Protein AF-A0A838EXW6-F1 (afdb_monomer_lite)

Sequence (212 aa):
MRKLDAKLVNIEQRLSERTQALNTLLSQRQRLSDSARTLGAEQASLRQEIHRLQSDSVGLRSMIAQKENQRQHHVAQASATRDLNVKREHLRQSKLLEREISELQPRLTSIDQTVMANTQRIQRIDLQAQQLPQQLADLDRQIDQAQRDPAITRLQQDRSQVVAELSNAQGNLDQLNNRLARANSHVEMCYGYIELSIKYPAALKIAKKVNK

Radius of gyration: 48.91 Å; chains: 1; bounding box: 97×42×144 Å

Structure (mmCIF, N/CA/C/O backbone):
data_AF-A0A838EXW6-F1
#
_entry.id   AF-A0A838EXW6-F1
#
loop_
_atom_site.group_PDB
_atom_site.id
_atom_site.type_symbol
_atom_site.label_atom_id
_atom_site.label_alt_id
_atom_site.label_comp_id
_atom_site.label_asym_id
_atom_site.label_entity_id
_atom_site.label_seq_id
_atom_site.pdbx_PDB_ins_code
_atom_site.Cartn_x
_atom_site.Cartn_y
_atom_site.Cartn_z
_atom_site.occupancy
_atom_site.B_iso_or_equiv
_atom_site.auth_seq_id
_atom_site.auth_comp_id
_atom_site.auth_asym_id
_atom_site.auth_atom_id
_atom_site.pdbx_PDB_model_num
ATOM 1 N N . MET A 1 1 ? -22.319 1.023 50.681 1.00 70.56 1 MET A N 1
ATOM 2 C CA . MET A 1 1 ? -21.772 2.024 49.741 1.00 70.56 1 MET A CA 1
ATOM 3 C C . MET A 1 1 ? -20.352 1.683 49.311 1.00 70.56 1 MET A C 1
ATOM 5 O O . MET A 1 1 ? -20.253 1.095 48.251 1.00 70.56 1 MET A O 1
ATOM 9 N N . ARG A 1 2 ? -19.301 1.813 50.146 1.00 82.00 2 ARG A N 1
ATOM 10 C CA . ARG A 1 2 ? -17.888 1.574 49.728 1.00 82.00 2 ARG A CA 1
ATOM 11 C C . ARG A 1 2 ? -17.608 0.309 48.887 1.00 82.00 2 ARG A C 1
ATOM 13 O O . ARG A 1 2 ? -16.794 0.353 47.976 1.00 82.00 2 ARG A O 1
ATOM 20 N N . LYS A 1 3 ? -18.264 -0.825 49.179 1.00 88.19 3 LYS A N 1
ATOM 21 C CA . LYS A 1 3 ? -18.111 -2.073 48.398 1.00 88.19 3 LYS A CA 1
ATOM 22 C C . LYS A 1 3 ? -18.742 -2.005 46.998 1.00 88.19 3 LYS A C 1
ATOM 24 O O . LYS A 1 3 ? -18.207 -2.613 46.081 1.00 88.19 3 LYS A O 1
ATOM 29 N N . LEU A 1 4 ? -19.874 -1.316 46.847 1.00 88.06 4 LEU A N 1
ATOM 30 C CA . LEU A 1 4 ? -20.538 -1.116 45.554 1.00 88.06 4 LEU A CA 1
ATOM 31 C C . LEU A 1 4 ? -19.765 -0.104 44.708 1.00 88.06 4 LEU A C 1
ATOM 33 O O . LEU A 1 4 ? -19.526 -0.371 43.537 1.00 88.06 4 LEU A O 1
ATOM 37 N N . ASP A 1 5 ? -19.274 0.971 45.330 1.00 89.06 5 ASP A N 1
ATOM 38 C CA . ASP A 1 5 ? -18.409 1.953 44.666 1.00 89.06 5 ASP A CA 1
ATOM 39 C C . ASP A 1 5 ? -17.141 1.283 44.112 1.00 89.06 5 ASP A C 1
ATOM 41 O O . ASP A 1 5 ? -16.803 1.445 42.944 1.00 89.06 5 ASP A O 1
ATOM 45 N N . ALA A 1 6 ? -16.480 0.436 44.912 1.00 92.56 6 ALA A N 1
ATOM 46 C CA . ALA A 1 6 ? -15.300 -0.308 44.470 1.00 92.56 6 ALA A CA 1
ATOM 47 C C . ALA A 1 6 ? -15.595 -1.279 43.309 1.00 92.56 6 ALA A C 1
ATOM 49 O O . ALA A 1 6 ? -14.781 -1.416 42.395 1.00 92.56 6 ALA A O 1
ATOM 50 N N . LYS A 1 7 ? -16.758 -1.949 43.322 1.00 93.12 7 LYS A N 1
ATOM 51 C CA . LYS A 1 7 ? -17.193 -2.808 42.208 1.00 93.12 7 LYS A CA 1
ATOM 52 C C . LYS A 1 7 ? -17.437 -1.996 40.939 1.00 93.12 7 LYS A C 1
ATOM 54 O O . LYS A 1 7 ? -16.994 -2.417 39.875 1.00 93.12 7 LYS A O 1
ATOM 59 N N . LEU A 1 8 ? -18.112 -0.851 41.053 1.00 92.69 8 LEU A N 1
ATOM 60 C CA . LEU A 1 8 ? -18.391 0.027 39.920 1.00 92.69 8 LEU A CA 1
ATOM 61 C C . LEU A 1 8 ? -17.091 0.506 39.269 1.00 92.69 8 LEU A C 1
ATOM 63 O O . LEU A 1 8 ? -16.920 0.329 38.067 1.00 92.69 8 LEU A O 1
ATOM 67 N N . VAL A 1 9 ? -16.142 0.992 40.075 1.00 95.00 9 VAL A N 1
ATOM 68 C CA . VAL A 1 9 ? -14.816 1.417 39.600 1.00 95.00 9 VAL A CA 1
ATOM 69 C C . VAL A 1 9 ? -14.096 0.282 38.868 1.00 95.00 9 VAL A C 1
ATOM 71 O O . VAL A 1 9 ? -13.544 0.497 37.791 1.00 95.00 9 VAL A O 1
ATOM 74 N N . ASN A 1 10 ? -14.132 -0.945 39.398 1.00 95.12 10 ASN A N 1
ATOM 75 C CA . ASN A 1 10 ? -13.509 -2.092 38.734 1.00 95.12 10 ASN A CA 1
ATOM 76 C C . ASN A 1 10 ? -14.159 -2.416 37.377 1.00 95.12 10 ASN A C 1
ATOM 78 O O . ASN A 1 10 ? -13.455 -2.698 36.408 1.00 95.12 10 ASN A O 1
ATOM 82 N N . ILE A 1 11 ? -15.490 -2.369 37.292 1.00 93.56 11 ILE A N 1
ATOM 83 C CA . ILE A 1 11 ? -16.221 -2.615 36.043 1.00 93.56 11 ILE A CA 1
ATOM 84 C C . ILE A 1 11 ? -15.895 -1.535 35.006 1.00 93.56 11 ILE A C 1
ATOM 86 O O . ILE A 1 11 ? -15.613 -1.858 33.851 1.00 93.56 11 ILE A O 1
ATOM 90 N N . GLU A 1 12 ? -15.890 -0.266 35.413 1.00 92.88 12 GLU A N 1
ATOM 91 C CA . GLU A 1 12 ? -15.561 0.863 34.540 1.00 92.88 12 GLU A CA 1
ATOM 92 C C . GLU A 1 12 ? -14.119 0.794 34.039 1.00 92.88 12 GLU A C 1
ATOM 94 O O . GLU A 1 12 ? -13.875 0.993 32.848 1.00 92.88 12 GLU A O 1
ATOM 99 N N . GLN A 1 13 ? -13.178 0.411 34.905 1.00 94.94 13 GLN A N 1
ATOM 100 C CA . GLN A 1 13 ? -11.795 0.170 34.511 1.00 94.94 13 GLN A CA 1
ATOM 101 C C . GLN A 1 13 ? -11.701 -0.928 33.442 1.00 94.94 13 GLN A C 1
ATOM 103 O O . GLN A 1 13 ? -11.109 -0.709 32.386 1.00 94.94 13 GLN A O 1
ATOM 108 N N . ARG A 1 14 ? -12.343 -2.083 33.657 1.00 94.06 14 ARG A N 1
ATOM 109 C CA . ARG A 1 14 ? -12.315 -3.200 32.695 1.00 94.06 14 ARG A CA 1
ATOM 110 C C . ARG A 1 14 ? -12.978 -2.847 31.362 1.00 94.06 14 ARG A C 1
ATOM 112 O O . ARG A 1 14 ? -12.511 -3.285 30.313 1.00 94.06 14 ARG A O 1
ATOM 119 N N . LEU A 1 15 ? -14.065 -2.073 31.376 1.00 92.19 15 LEU A N 1
ATOM 120 C CA . LEU A 1 15 ? -14.699 -1.569 30.151 1.00 92.19 15 LEU A CA 1
ATOM 121 C C . LEU A 1 15 ? -13.783 -0.592 29.403 1.00 92.19 15 LEU A C 1
ATOM 123 O O . LEU A 1 15 ? -13.681 -0.668 28.176 1.00 92.19 15 LEU A O 1
ATOM 127 N N . SER A 1 16 ? -13.091 0.286 30.132 1.00 92.88 16 SER A N 1
ATOM 128 C CA . SER A 1 16 ? -12.121 1.226 29.566 1.00 92.88 16 SER A CA 1
ATOM 129 C C . SER A 1 16 ? -10.955 0.498 28.893 1.00 92.88 16 SER A C 1
ATOM 131 O O . SER A 1 16 ? -10.685 0.733 27.716 1.00 92.88 16 SER A O 1
ATOM 133 N N . GLU A 1 17 ? -10.334 -0.463 29.583 1.00 93.44 17 GLU A N 1
ATOM 134 C CA . GLU A 1 17 ? -9.230 -1.281 29.056 1.00 93.44 17 GLU A CA 1
ATOM 135 C C . GLU A 1 17 ? -9.627 -2.001 27.758 1.00 93.44 17 GLU A C 1
ATOM 137 O O . GLU A 1 17 ? -8.907 -1.963 26.758 1.00 93.44 17 GLU A O 1
ATOM 142 N N . ARG A 1 18 ? -10.821 -2.603 27.732 1.00 92.81 18 ARG A N 1
ATOM 143 C CA . ARG A 1 18 ? -11.345 -3.295 26.545 1.00 92.81 18 ARG A CA 1
ATOM 144 C C . ARG A 1 18 ? -11.619 -2.344 25.382 1.00 92.81 18 ARG A C 1
ATOM 146 O O . ARG A 1 18 ? -11.315 -2.673 24.237 1.00 92.81 18 ARG A O 1
ATOM 153 N N . THR A 1 19 ? -12.143 -1.155 25.670 1.00 90.81 19 THR A N 1
ATOM 154 C CA . THR A 1 19 ? -12.383 -0.114 24.659 1.00 90.81 19 THR A CA 1
ATOM 155 C C . THR A 1 19 ? -11.066 0.384 24.058 1.00 90.81 19 THR A C 1
ATOM 157 O O . THR A 1 19 ? -10.949 0.532 22.842 1.00 90.81 19 THR A O 1
ATOM 160 N N . GLN A 1 20 ? -10.041 0.591 24.888 1.00 93.69 20 GLN A N 1
ATOM 161 C CA . GLN A 1 20 ? -8.706 0.996 24.438 1.00 93.69 20 GLN A CA 1
ATOM 162 C C . GLN A 1 20 ? -8.034 -0.072 23.565 1.00 93.69 20 GLN A C 1
ATOM 164 O O . GLN A 1 20 ? -7.445 0.259 22.531 1.00 93.69 20 GLN A O 1
ATOM 169 N N . ALA A 1 21 ? -8.155 -1.348 23.941 1.00 93.25 21 ALA A N 1
ATOM 170 C CA . ALA A 1 21 ? -7.643 -2.460 23.145 1.00 93.25 21 ALA A CA 1
ATOM 171 C C . ALA A 1 21 ? -8.305 -2.516 21.757 1.00 93.25 21 ALA A C 1
ATOM 173 O O . ALA A 1 21 ? -7.604 -2.581 20.746 1.00 93.25 21 ALA A O 1
ATOM 174 N N . LEU A 1 22 ? -9.636 -2.391 21.688 1.00 94.19 22 LEU A N 1
ATOM 175 C CA . LEU A 1 22 ? -10.365 -2.340 20.416 1.00 94.19 22 LEU A CA 1
ATOM 176 C C . LEU A 1 22 ? -9.918 -1.156 19.545 1.00 94.19 22 LEU A C 1
ATOM 178 O O . LEU A 1 22 ? -9.649 -1.329 18.358 1.00 94.19 22 LEU A O 1
ATOM 182 N N . ASN A 1 23 ? -9.773 0.036 20.127 1.00 94.31 23 ASN A N 1
ATOM 183 C CA . ASN A 1 23 ? -9.307 1.220 19.399 1.00 94.31 23 ASN A CA 1
ATOM 184 C C . ASN A 1 23 ? -7.878 1.060 18.865 1.00 94.31 23 ASN A C 1
ATOM 186 O O . ASN A 1 23 ? -7.553 1.563 17.785 1.00 94.31 23 ASN A O 1
ATOM 190 N N . THR A 1 24 ? -7.029 0.333 19.592 1.00 97.19 24 THR A N 1
ATOM 191 C CA . THR A 1 24 ? -5.671 0.010 19.148 1.00 97.19 24 THR A CA 1
ATOM 192 C C . THR A 1 24 ? -5.706 -0.924 17.940 1.00 97.19 24 THR A C 1
ATOM 194 O O . THR A 1 24 ? -5.043 -0.634 16.945 1.00 97.19 24 THR A O 1
ATOM 197 N N . LEU A 1 25 ? -6.527 -1.979 17.972 1.00 97.31 25 LEU A N 1
ATOM 198 C CA . LEU A 1 25 ? -6.712 -2.883 16.830 1.00 97.31 25 LEU A CA 1
ATOM 199 C C . LEU A 1 25 ? -7.267 -2.147 15.601 1.00 97.31 25 LEU A C 1
ATOM 201 O O . LEU A 1 25 ? -6.728 -2.286 14.504 1.00 97.31 25 LEU A O 1
ATOM 205 N N . LEU A 1 26 ? -8.284 -1.298 15.784 1.00 96.81 26 LEU A N 1
ATOM 206 C CA . LEU A 1 26 ? -8.853 -0.474 14.709 1.00 96.81 26 LEU A CA 1
ATOM 207 C C . LEU A 1 26 ? -7.804 0.460 14.090 1.00 96.81 26 LEU A C 1
ATOM 209 O O . LEU A 1 26 ? -7.713 0.572 12.868 1.00 96.81 26 LEU A O 1
ATOM 213 N N . SER A 1 27 ? -6.969 1.085 14.921 1.00 97.44 27 SER A N 1
ATOM 214 C CA . SER A 1 27 ? -5.889 1.962 14.456 1.00 97.44 27 SER A CA 1
ATOM 215 C C . SER A 1 27 ? -4.807 1.192 13.695 1.00 97.44 27 SER A C 1
ATOM 217 O O . SER A 1 27 ? -4.313 1.670 12.674 1.00 97.44 27 SER A O 1
ATOM 219 N N . GLN A 1 28 ? -4.434 -0.004 14.162 1.00 97.44 28 GLN A N 1
ATOM 220 C CA . GLN A 1 28 ? -3.476 -0.872 13.469 1.00 97.44 28 GLN A CA 1
ATOM 221 C C . GLN A 1 28 ? -4.011 -1.312 12.104 1.00 97.44 28 GLN A C 1
ATOM 223 O O . GLN A 1 28 ? -3.302 -1.191 11.104 1.00 97.44 28 GLN A O 1
ATOM 228 N N . ARG A 1 29 ? -5.278 -1.736 12.047 1.00 97.69 29 ARG A N 1
ATOM 229 C CA . ARG A 1 29 ? -5.959 -2.105 10.802 1.00 97.69 29 ARG A CA 1
ATOM 230 C C . ARG A 1 29 ? -5.971 -0.946 9.809 1.00 97.69 29 ARG A C 1
ATOM 232 O O . ARG A 1 29 ? -5.632 -1.133 8.643 1.00 97.69 29 ARG A O 1
ATOM 239 N N . GLN A 1 30 ? -6.307 0.257 10.276 1.00 96.56 30 GLN A N 1
ATOM 240 C CA . GLN A 1 30 ? -6.326 1.450 9.435 1.00 96.56 30 GLN A CA 1
ATOM 241 C C . GLN A 1 30 ? -4.940 1.745 8.846 1.00 96.56 30 GLN A C 1
ATOM 243 O O . GLN A 1 30 ? -4.816 1.924 7.638 1.00 96.56 30 GLN A O 1
ATOM 248 N N . ARG A 1 31 ? -3.882 1.703 9.668 1.00 96.69 31 ARG A N 1
ATOM 249 C CA . ARG A 1 31 ? -2.498 1.912 9.205 1.00 96.69 31 ARG A CA 1
ATOM 250 C C . ARG A 1 31 ? -2.071 0.889 8.152 1.00 96.69 31 ARG A C 1
ATOM 252 O O . ARG A 1 31 ? -1.446 1.266 7.165 1.00 96.69 31 ARG A O 1
ATOM 259 N N . LEU A 1 32 ? -2.413 -0.385 8.340 1.00 96.25 32 LEU A N 1
ATOM 260 C CA . LEU A 1 32 ? -2.126 -1.438 7.360 1.00 96.25 32 LEU A CA 1
ATOM 261 C C . LEU A 1 32 ? -2.897 -1.229 6.052 1.00 96.25 32 LEU A C 1
ATOM 263 O O . LEU A 1 32 ? -2.322 -1.368 4.975 1.00 96.25 32 LEU A O 1
ATOM 267 N N . SER A 1 33 ? -4.165 -0.823 6.135 1.00 95.75 33 SER A N 1
ATOM 268 C CA . SER A 1 33 ? -4.968 -0.464 4.962 1.00 95.75 33 SER A CA 1
ATOM 269 C C . SER A 1 33 ? -4.363 0.722 4.199 1.00 95.75 33 SER A C 1
ATOM 271 O O . SER A 1 33 ? -4.261 0.687 2.972 1.00 95.75 33 SER A O 1
ATOM 273 N N . ASP A 1 34 ? -3.924 1.765 4.902 1.00 96.25 34 ASP A N 1
ATOM 274 C CA . ASP A 1 34 ? -3.305 2.937 4.274 1.00 96.25 34 ASP A CA 1
ATOM 275 C C . ASP A 1 34 ? -1.935 2.603 3.665 1.00 96.25 34 ASP A C 1
ATOM 277 O O . ASP A 1 34 ? -1.601 3.073 2.573 1.00 96.25 34 ASP A O 1
ATOM 281 N N . SER A 1 35 ? -1.171 1.719 4.312 1.00 95.12 35 SER A N 1
ATOM 282 C CA . SER A 1 35 ? 0.076 1.182 3.763 1.00 95.12 35 SER A CA 1
ATOM 283 C C . SER A 1 35 ? -0.169 0.400 2.469 1.00 95.12 35 SER A C 1
ATOM 285 O O . SER A 1 35 ? 0.505 0.661 1.474 1.00 95.12 35 SER A O 1
ATOM 287 N N . ALA A 1 36 ? -1.184 -0.470 2.431 1.00 94.94 36 ALA A N 1
ATOM 288 C CA . ALA A 1 36 ? -1.553 -1.215 1.227 1.00 94.94 36 ALA A CA 1
ATOM 289 C C . ALA A 1 36 ? -1.932 -0.285 0.062 1.00 94.94 36 ALA A C 1
ATOM 291 O O . ALA A 1 36 ? -1.488 -0.488 -1.069 1.00 94.94 36 ALA A O 1
ATOM 292 N N . ARG A 1 37 ? -2.704 0.776 0.337 1.00 95.31 37 ARG A N 1
ATOM 293 C CA . ARG A 1 37 ? -3.060 1.790 -0.672 1.00 95.31 37 ARG A CA 1
ATOM 294 C C . ARG A 1 37 ? -1.835 2.531 -1.196 1.00 95.31 37 ARG A C 1
ATOM 296 O O . ARG A 1 37 ? -1.708 2.712 -2.404 1.00 95.31 37 ARG A O 1
ATOM 303 N N . THR A 1 38 ? -0.939 2.935 -0.299 1.00 96.31 38 THR A N 1
ATOM 304 C CA . THR A 1 38 ? 0.286 3.666 -0.653 1.00 96.31 38 THR A CA 1
ATOM 305 C C . THR A 1 38 ? 1.200 2.810 -1.524 1.00 96.31 38 THR A C 1
ATOM 307 O O . THR A 1 38 ? 1.650 3.268 -2.571 1.00 96.31 38 THR A O 1
ATOM 310 N N . LEU A 1 39 ? 1.407 1.546 -1.145 1.00 96.19 39 LEU A N 1
ATOM 311 C CA . LEU A 1 39 ? 2.190 0.592 -1.929 1.00 96.19 39 LEU A CA 1
ATOM 312 C C . LEU A 1 39 ? 1.566 0.341 -3.306 1.00 96.19 39 LEU A C 1
ATOM 314 O O . LEU A 1 39 ? 2.278 0.350 -4.308 1.00 96.19 39 LEU A O 1
ATOM 318 N N . GLY A 1 40 ? 0.239 0.195 -3.381 1.00 96.00 40 GLY A N 1
ATOM 319 C CA . GLY A 1 40 ? -0.471 0.059 -4.654 1.00 96.00 40 GLY A CA 1
ATOM 320 C C . GLY A 1 40 ? -0.310 1.283 -5.564 1.00 96.00 40 GLY A C 1
ATOM 321 O O . GLY A 1 40 ? -0.074 1.137 -6.765 1.00 96.00 40 GLY A O 1
ATOM 322 N N . ALA A 1 41 ? -0.375 2.492 -5.000 1.00 96.69 41 ALA A N 1
ATOM 323 C CA . ALA A 1 41 ? -0.161 3.735 -5.740 1.00 96.69 41 ALA A CA 1
ATOM 324 C C . ALA A 1 41 ? 1.291 3.880 -6.230 1.00 96.69 41 ALA A C 1
ATOM 326 O O . ALA A 1 41 ? 1.515 4.226 -7.393 1.00 96.69 41 ALA A O 1
ATOM 327 N N . GLU A 1 42 ? 2.279 3.569 -5.382 1.00 97.31 42 GLU A N 1
ATOM 328 C CA . GLU A 1 42 ? 3.694 3.569 -5.771 1.00 97.31 42 GLU A CA 1
ATOM 329 C C . GLU A 1 42 ? 3.951 2.558 -6.894 1.00 97.31 42 GLU A C 1
ATOM 331 O O . GLU A 1 42 ? 4.581 2.894 -7.897 1.00 97.31 42 GLU A O 1
ATOM 336 N N . GLN A 1 43 ? 3.405 1.344 -6.782 1.00 96.75 43 GLN A N 1
ATOM 337 C CA . GLN A 1 43 ? 3.551 0.314 -7.806 1.00 96.75 43 GLN A CA 1
ATOM 338 C C . GLN A 1 43 ? 2.954 0.752 -9.151 1.00 96.75 43 GLN A C 1
ATOM 340 O O . GLN A 1 43 ? 3.574 0.544 -10.196 1.00 96.75 43 GLN A O 1
ATOM 345 N N . ALA A 1 44 ? 1.769 1.370 -9.143 1.00 96.50 44 ALA A N 1
ATOM 346 C CA . ALA A 1 44 ? 1.133 1.883 -10.353 1.00 96.50 44 ALA A CA 1
ATOM 347 C C . ALA A 1 44 ? 1.969 2.993 -11.012 1.00 96.50 44 ALA A C 1
ATOM 349 O O . ALA A 1 44 ? 2.179 2.961 -12.226 1.00 96.50 44 ALA A O 1
ATOM 350 N N . SER A 1 45 ? 2.502 3.921 -10.211 1.00 98.25 45 SER A N 1
ATOM 351 C CA . SER A 1 45 ? 3.386 4.994 -10.681 1.00 98.25 45 SER A CA 1
ATOM 352 C C . SER A 1 45 ? 4.670 4.440 -11.313 1.00 98.25 45 SER A C 1
ATOM 354 O O . SER A 1 45 ? 5.002 4.771 -12.451 1.00 98.25 45 SER A O 1
ATOM 356 N N . LEU A 1 46 ? 5.339 3.497 -10.638 1.00 98.25 46 LEU A N 1
ATOM 357 C CA . LEU A 1 46 ? 6.549 2.849 -11.156 1.00 98.25 46 LEU A CA 1
ATOM 358 C C . LEU A 1 46 ? 6.289 2.101 -12.472 1.00 98.25 46 LEU A C 1
ATOM 360 O O . LEU A 1 46 ? 7.118 2.152 -13.379 1.00 98.25 46 LEU A O 1
ATOM 364 N N . ARG A 1 47 ? 5.139 1.425 -12.607 1.00 97.88 47 ARG A N 1
ATOM 365 C CA . ARG A 1 47 ? 4.750 0.747 -13.857 1.00 97.88 47 ARG A CA 1
ATOM 366 C C . ARG A 1 47 ? 4.541 1.740 -15.002 1.00 97.88 47 ARG A C 1
ATOM 368 O O . ARG A 1 47 ? 4.994 1.478 -16.114 1.00 97.88 47 ARG A O 1
ATOM 375 N N . GLN A 1 48 ? 3.897 2.878 -14.740 1.00 98.25 48 GLN A N 1
ATOM 376 C CA . GLN A 1 48 ? 3.731 3.938 -15.742 1.00 98.25 48 GLN A CA 1
ATOM 377 C C . GLN A 1 48 ? 5.079 4.516 -16.180 1.00 98.25 48 GLN A C 1
ATOM 379 O O . GLN A 1 48 ? 5.317 4.687 -17.376 1.00 98.25 48 GLN A O 1
ATOM 384 N N . GLU A 1 49 ? 5.982 4.767 -15.234 1.00 97.88 49 GLU A N 1
ATOM 385 C CA . GLU A 1 49 ? 7.310 5.293 -15.541 1.00 97.88 49 GLU A CA 1
ATOM 386 C C . GLU A 1 49 ? 8.155 4.296 -16.342 1.00 97.88 49 GLU A C 1
ATOM 388 O O . GLU A 1 49 ? 8.776 4.686 -17.328 1.00 97.88 49 GLU A O 1
ATOM 393 N N . ILE A 1 50 ? 8.114 3.002 -16.003 1.00 98.44 50 ILE A N 1
ATOM 394 C CA . ILE A 1 50 ? 8.752 1.948 -16.806 1.00 98.44 50 ILE A CA 1
ATOM 395 C C . ILE A 1 50 ? 8.215 1.955 -18.237 1.00 98.44 50 ILE A C 1
ATOM 397 O O . ILE A 1 50 ? 9.012 1.933 -19.171 1.00 98.44 50 ILE A O 1
ATOM 401 N N . HIS A 1 51 ? 6.895 2.023 -18.433 1.00 98.25 51 HIS A N 1
ATOM 402 C CA . HIS A 1 51 ? 6.319 2.072 -19.778 1.00 98.25 51 HIS A CA 1
ATOM 403 C C . HIS A 1 51 ? 6.778 3.301 -20.566 1.00 98.25 51 HIS A C 1
ATOM 405 O O . HIS A 1 51 ? 7.133 3.179 -21.740 1.00 98.25 51 HIS A O 1
ATOM 411 N N . ARG A 1 52 ? 6.833 4.474 -19.922 1.00 98.44 52 ARG A N 1
ATOM 412 C CA . ARG A 1 52 ? 7.343 5.695 -20.555 1.00 98.44 52 ARG A CA 1
ATOM 413 C C . ARG A 1 52 ? 8.807 5.541 -20.963 1.00 98.44 52 ARG A C 1
ATOM 415 O O . ARG A 1 52 ? 9.152 5.777 -22.114 1.00 98.44 52 ARG A O 1
ATOM 422 N N . LEU A 1 53 ? 9.647 5.083 -20.039 1.00 98.31 53 LEU A N 1
ATOM 423 C CA . LEU A 1 53 ? 11.073 4.856 -20.265 1.00 98.31 53 LEU A CA 1
ATOM 424 C C . LEU A 1 53 ? 11.329 3.809 -21.356 1.00 98.31 53 LEU A C 1
ATOM 426 O O . LEU A 1 53 ? 12.229 3.976 -22.171 1.00 98.31 53 LEU A O 1
ATOM 430 N N . GLN A 1 54 ? 10.523 2.751 -21.420 1.00 97.56 54 GLN A N 1
ATOM 431 C CA . GLN A 1 54 ? 10.599 1.756 -22.489 1.00 97.56 54 GLN A CA 1
ATOM 432 C C . GLN A 1 54 ? 10.237 2.358 -23.852 1.00 97.56 54 GLN A C 1
ATOM 434 O O . GLN A 1 54 ? 10.932 2.089 -24.830 1.00 97.56 54 GLN A O 1
ATOM 439 N N . SER A 1 55 ? 9.207 3.208 -23.919 1.00 97.88 55 SER A N 1
ATOM 440 C CA . SER A 1 55 ? 8.869 3.953 -25.139 1.00 97.88 55 SER A CA 1
ATOM 441 C C . SER A 1 55 ? 10.022 4.865 -25.578 1.00 97.88 55 SER A C 1
ATOM 443 O O . SER A 1 55 ? 10.413 4.850 -26.747 1.00 97.88 55 SER A O 1
ATOM 445 N N . ASP A 1 56 ? 10.620 5.602 -24.638 1.00 97.56 56 ASP A N 1
ATOM 446 C CA . ASP A 1 56 ? 11.777 6.465 -24.900 1.00 97.56 56 ASP A CA 1
ATOM 447 C C . ASP A 1 56 ? 12.998 5.648 -25.369 1.00 97.56 56 ASP A C 1
ATOM 449 O O . ASP A 1 56 ? 13.678 6.034 -26.322 1.00 97.56 56 ASP A O 1
ATOM 453 N N . SER A 1 57 ? 13.251 4.483 -24.755 1.00 97.88 57 SER A N 1
ATOM 454 C CA . SER A 1 57 ? 14.321 3.545 -25.138 1.00 97.88 57 SER A CA 1
ATOM 455 C C . SER A 1 57 ? 14.143 3.0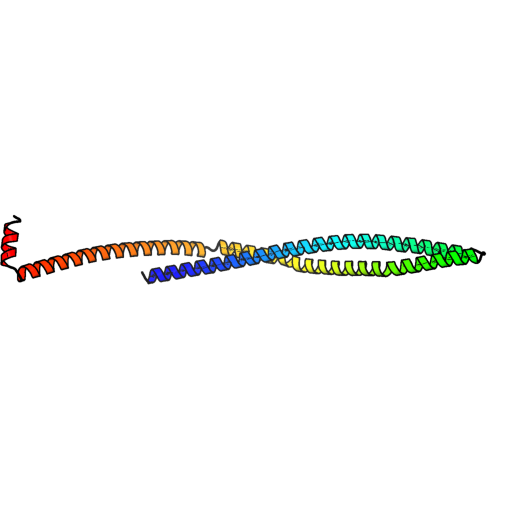48 -26.574 1.00 97.88 57 SER A C 1
ATOM 457 O O . SER A 1 57 ? 15.094 3.065 -27.357 1.00 97.88 57 SER A O 1
ATOM 459 N N . VAL A 1 58 ? 12.921 2.673 -26.970 1.00 98.00 58 VAL A N 1
ATOM 460 C CA . VAL A 1 58 ? 12.610 2.267 -28.353 1.00 98.00 58 VAL A CA 1
ATOM 461 C C . VAL A 1 58 ? 12.854 3.417 -29.333 1.00 98.00 58 VAL A C 1
ATOM 463 O O . VAL A 1 58 ? 13.487 3.210 -30.372 1.00 98.00 58 VAL A O 1
ATOM 466 N N . GLY A 1 59 ? 12.424 4.635 -28.992 1.00 97.81 59 GLY A N 1
ATOM 467 C CA . GLY A 1 59 ? 12.670 5.830 -29.803 1.00 97.81 59 GLY A CA 1
ATOM 468 C C . GLY A 1 59 ? 14.163 6.114 -29.998 1.00 97.81 59 GLY A C 1
ATOM 469 O O . GLY A 1 59 ? 14.622 6.291 -31.128 1.00 97.81 59 GLY A O 1
ATOM 470 N N . LEU A 1 60 ? 14.949 6.076 -28.917 1.00 97.50 60 LEU A N 1
ATOM 471 C CA . LEU A 1 60 ? 16.401 6.267 -28.972 1.00 97.50 60 LEU A CA 1
ATOM 472 C C . LEU A 1 60 ? 17.104 5.171 -29.776 1.00 97.50 60 LEU A C 1
ATOM 474 O O . LEU A 1 60 ? 17.982 5.482 -30.579 1.00 97.50 60 LEU A O 1
ATOM 478 N N . ARG A 1 61 ? 16.711 3.902 -29.609 1.00 97.94 61 ARG A N 1
ATOM 479 C CA . ARG A 1 61 ? 17.252 2.781 -30.396 1.00 97.94 61 ARG A CA 1
ATOM 480 C C . ARG A 1 61 ? 16.989 2.975 -31.889 1.00 97.94 61 ARG A C 1
ATOM 482 O O . ARG A 1 61 ? 17.899 2.772 -32.689 1.00 97.94 61 ARG A O 1
ATOM 489 N N . SER A 1 62 ? 15.789 3.428 -32.254 1.00 98.00 62 SER A N 1
ATOM 490 C CA . SER A 1 62 ? 15.436 3.754 -33.641 1.00 98.00 62 SER A CA 1
ATOM 491 C C . SER A 1 62 ? 16.289 4.902 -34.196 1.00 98.00 62 SER A C 1
ATOM 493 O O . SER A 1 62 ? 16.880 4.772 -35.268 1.00 98.00 62 SER A O 1
ATOM 495 N N . MET A 1 63 ? 16.447 5.993 -33.436 1.00 98.00 63 MET A N 1
ATOM 496 C CA . MET A 1 63 ? 17.310 7.117 -33.821 1.00 98.00 63 MET A CA 1
ATOM 497 C C . MET A 1 63 ? 18.773 6.702 -34.010 1.00 98.00 63 MET A C 1
ATOM 499 O O . MET A 1 63 ? 19.404 7.111 -34.984 1.00 98.00 63 MET A O 1
ATOM 503 N N . ILE A 1 64 ? 19.316 5.895 -33.093 1.00 97.94 64 ILE A N 1
ATOM 504 C CA . ILE A 1 64 ? 20.683 5.370 -33.189 1.00 97.94 64 ILE A CA 1
ATOM 505 C C . ILE A 1 64 ? 20.826 4.525 -34.457 1.00 97.94 64 ILE A C 1
ATOM 507 O O . ILE A 1 64 ? 21.752 4.753 -35.230 1.00 97.94 64 ILE A O 1
ATOM 511 N N . ALA A 1 65 ? 19.890 3.607 -34.716 1.00 98.12 65 ALA A N 1
ATOM 512 C CA . ALA A 1 65 ? 19.913 2.769 -35.913 1.00 98.12 65 ALA A CA 1
ATOM 513 C C . ALA A 1 65 ? 19.834 3.598 -37.207 1.00 98.12 65 ALA A C 1
ATOM 515 O O . ALA A 1 65 ? 20.580 3.350 -38.153 1.00 98.12 65 ALA A O 1
ATOM 516 N N . GLN A 1 66 ? 18.978 4.622 -37.247 1.00 98.31 66 GLN A N 1
ATOM 517 C CA . GLN A 1 66 ? 18.866 5.520 -38.395 1.00 98.31 66 GLN A CA 1
ATOM 518 C C . GLN A 1 66 ? 20.172 6.284 -38.650 1.00 98.31 66 GLN A C 1
ATOM 520 O O . GLN A 1 66 ? 20.641 6.329 -39.790 1.00 98.31 66 GLN A O 1
ATOM 525 N N . LYS A 1 67 ? 20.771 6.866 -37.605 1.00 97.81 67 LYS A N 1
ATOM 526 C CA . LYS A 1 67 ? 22.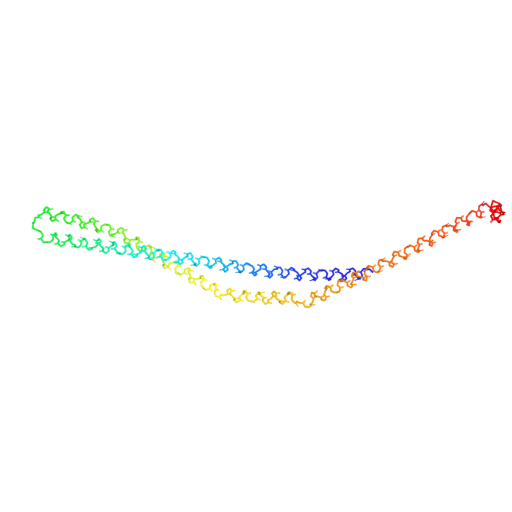045 7.590 -37.718 1.00 97.81 67 LYS A CA 1
ATOM 527 C C . LYS A 1 67 ? 23.189 6.664 -38.116 1.00 97.81 67 LYS A C 1
ATOM 529 O O . LYS A 1 67 ? 24.022 7.052 -38.929 1.00 97.81 67 LYS A O 1
ATOM 534 N N . GLU A 1 68 ? 23.208 5.437 -37.605 1.00 97.81 68 GLU A N 1
ATOM 535 C CA . GLU A 1 68 ? 24.213 4.434 -37.959 1.00 97.81 68 GLU A CA 1
ATOM 536 C C . GLU A 1 68 ? 24.100 4.034 -39.439 1.00 97.81 68 GLU A C 1
ATOM 538 O O . GLU A 1 68 ? 25.105 4.008 -40.148 1.00 97.81 68 GLU A O 1
ATOM 543 N N . ASN A 1 69 ? 22.880 3.854 -39.956 1.00 98.19 69 ASN A N 1
ATOM 544 C CA . ASN A 1 69 ? 22.649 3.616 -41.384 1.00 98.19 69 ASN A CA 1
ATOM 545 C C . ASN A 1 69 ? 23.107 4.801 -42.254 1.00 98.19 69 ASN A C 1
ATOM 547 O O . ASN A 1 69 ? 23.760 4.604 -43.281 1.00 98.19 69 ASN A O 1
ATOM 551 N N . GLN A 1 70 ? 22.814 6.042 -41.843 1.00 97.94 70 GLN A N 1
ATOM 552 C CA . GLN A 1 70 ? 23.291 7.250 -42.535 1.00 97.94 70 GLN A CA 1
ATOM 553 C C . GLN A 1 70 ? 24.822 7.337 -42.528 1.00 97.94 70 GLN A C 1
ATOM 555 O O . GLN A 1 70 ? 25.442 7.641 -43.548 1.00 97.94 70 GLN A O 1
ATOM 560 N N . ARG A 1 71 ? 25.446 7.018 -41.390 1.00 97.75 71 ARG A N 1
ATOM 561 C CA . ARG A 1 71 ? 26.901 7.006 -41.232 1.00 97.75 71 ARG A CA 1
ATOM 562 C C . ARG A 1 71 ? 27.534 6.005 -42.194 1.00 97.75 71 ARG A C 1
ATOM 564 O O . ARG A 1 71 ? 28.446 6.364 -42.935 1.00 97.75 71 ARG A O 1
ATOM 571 N N . GLN A 1 72 ? 27.012 4.780 -42.238 1.00 97.69 72 GLN A N 1
ATOM 572 C CA . GLN A 1 72 ? 27.472 3.732 -43.152 1.00 97.69 72 GLN A CA 1
ATOM 573 C C . GLN A 1 72 ? 27.300 4.128 -44.623 1.00 97.69 72 GLN A C 1
ATOM 575 O O . GLN A 1 72 ? 28.200 3.889 -45.428 1.00 97.69 72 GLN A O 1
ATOM 580 N N . HIS A 1 73 ? 26.198 4.800 -44.969 1.00 98.00 73 HIS A N 1
ATOM 581 C CA . HIS A 1 73 ? 25.983 5.322 -46.316 1.00 98.00 73 HIS A CA 1
ATOM 582 C C . HIS A 1 73 ? 27.060 6.339 -46.724 1.00 98.00 73 HIS A C 1
ATOM 584 O O . HIS A 1 73 ? 27.646 6.211 -47.800 1.00 98.00 73 HIS A O 1
ATOM 590 N N . HIS A 1 74 ? 27.396 7.297 -45.855 1.00 97.56 74 HIS A N 1
ATOM 591 C CA . HIS A 1 74 ? 28.469 8.259 -46.131 1.00 97.56 74 HIS A CA 1
ATOM 592 C C . HIS A 1 74 ? 29.848 7.601 -46.235 1.00 97.56 74 HIS A C 1
ATOM 594 O O . HIS A 1 74 ? 30.638 7.966 -47.106 1.00 97.56 74 HIS A O 1
ATOM 600 N N . VAL A 1 75 ? 30.142 6.599 -45.401 1.00 96.94 75 VAL A N 1
ATOM 601 C CA . VAL A 1 75 ? 31.385 5.819 -45.513 1.00 96.94 75 VAL A CA 1
ATOM 602 C C . VAL A 1 75 ? 31.461 5.099 -46.865 1.00 96.94 75 VAL A C 1
ATOM 604 O O . VAL A 1 75 ? 32.507 5.133 -47.516 1.00 96.94 75 VAL A O 1
ATOM 607 N N . ALA A 1 76 ? 30.356 4.505 -47.325 1.00 96.38 76 ALA A N 1
ATOM 608 C CA . ALA A 1 76 ? 30.281 3.848 -48.628 1.00 96.38 76 ALA A CA 1
ATOM 609 C C . ALA A 1 76 ? 30.428 4.839 -49.801 1.00 96.38 76 ALA A C 1
ATOM 611 O O . ALA A 1 76 ? 31.143 4.568 -50.764 1.00 96.38 76 ALA A O 1
ATOM 612 N N . GLN A 1 77 ? 29.819 6.025 -49.720 1.00 96.00 77 GLN A N 1
ATOM 613 C CA . GLN A 1 77 ? 30.000 7.073 -50.733 1.00 96.00 77 GLN A CA 1
ATOM 614 C C . GLN A 1 77 ? 31.449 7.582 -50.781 1.00 96.00 77 GLN A C 1
ATOM 616 O O . GLN A 1 77 ? 32.013 7.771 -51.863 1.00 96.00 77 GLN A O 1
ATOM 621 N N . ALA A 1 78 ? 32.089 7.751 -49.620 1.00 95.50 78 ALA A N 1
ATOM 622 C CA . ALA A 1 78 ? 33.488 8.163 -49.526 1.00 95.50 78 ALA A CA 1
ATOM 623 C C . ALA A 1 78 ? 34.460 7.132 -50.127 1.00 95.50 78 ALA A C 1
ATOM 625 O O . ALA A 1 78 ? 35.510 7.515 -50.650 1.00 95.50 78 ALA A O 1
ATOM 626 N N . SER A 1 79 ? 34.150 5.833 -50.049 1.00 93.81 79 SER A N 1
ATOM 627 C CA . SER A 1 79 ? 34.986 4.779 -50.637 1.00 93.81 79 SER A CA 1
ATOM 628 C C . SER A 1 79 ? 34.806 4.657 -52.153 1.00 93.81 79 SER A C 1
ATOM 630 O O . SER A 1 79 ? 35.781 4.385 -52.851 1.00 93.81 79 SER A O 1
ATOM 632 N N . ALA A 1 80 ? 33.602 4.923 -52.667 1.00 95.19 80 ALA A N 1
ATOM 633 C CA . ALA A 1 80 ? 33.295 4.876 -54.097 1.00 95.19 80 ALA A CA 1
ATOM 634 C C . ALA A 1 80 ? 33.768 6.119 -54.881 1.00 95.19 80 ALA A C 1
ATOM 636 O O . ALA A 1 80 ? 33.984 6.049 -56.092 1.00 95.19 80 ALA A O 1
ATOM 637 N N . THR A 1 81 ? 33.934 7.263 -54.211 1.00 94.12 81 THR A N 1
ATOM 638 C CA . THR A 1 81 ? 34.240 8.542 -54.870 1.00 94.12 81 THR A CA 1
ATOM 639 C C . THR A 1 81 ? 35.738 8.736 -55.128 1.00 94.12 81 THR A C 1
ATOM 641 O O . THR A 1 81 ? 36.569 8.553 -54.237 1.00 94.12 81 THR A O 1
ATOM 644 N N . ARG A 1 82 ? 36.091 9.163 -56.352 1.00 91.69 82 ARG A N 1
ATOM 645 C CA . ARG A 1 82 ? 37.476 9.486 -56.758 1.00 91.69 82 ARG A CA 1
ATOM 646 C C . ARG A 1 82 ? 37.874 10.944 -56.499 1.00 91.69 82 ARG A C 1
ATOM 648 O O . ARG A 1 82 ? 39.056 11.220 -56.326 1.00 91.69 82 ARG A O 1
ATOM 655 N N . ASP A 1 83 ? 36.906 11.859 -56.449 1.00 96.75 83 ASP A N 1
ATOM 656 C CA . ASP A 1 83 ? 37.133 13.262 -56.087 1.00 96.75 83 ASP A CA 1
ATOM 657 C C . ASP A 1 83 ? 37.483 13.386 -54.592 1.00 96.75 83 ASP A C 1
ATOM 659 O O . ASP A 1 83 ? 36.724 12.973 -53.710 1.00 96.75 83 ASP A O 1
ATOM 663 N N . LEU A 1 84 ? 38.653 13.959 -54.302 1.00 93.81 84 LEU A N 1
ATOM 664 C CA . LEU A 1 84 ? 39.166 14.094 -52.938 1.00 93.81 84 LEU A CA 1
ATOM 665 C C . LEU A 1 84 ? 38.362 15.074 -52.075 1.00 93.81 84 LEU A C 1
ATOM 667 O O . LEU A 1 84 ? 38.273 14.868 -50.863 1.00 93.81 84 LEU A O 1
ATOM 671 N N . ASN A 1 85 ? 37.780 16.119 -52.660 1.00 95.44 85 ASN A N 1
ATOM 672 C CA . ASN A 1 85 ? 36.978 17.097 -51.929 1.00 95.44 85 ASN A CA 1
ATOM 673 C C . ASN A 1 85 ? 35.635 16.487 -51.522 1.00 95.44 85 ASN A C 1
ATOM 675 O O . ASN A 1 85 ? 35.260 16.565 -50.352 1.00 95.44 85 ASN A O 1
ATOM 679 N N . VAL A 1 86 ? 34.968 15.791 -52.446 1.00 95.50 86 VAL A N 1
ATOM 680 C CA . VAL A 1 86 ? 33.709 15.081 -52.157 1.00 95.50 86 VAL A CA 1
ATOM 681 C C . VAL A 1 86 ? 33.935 13.975 -51.123 1.00 95.50 86 VAL A C 1
ATOM 683 O O . VAL A 1 86 ? 33.181 13.845 -50.157 1.00 95.50 86 VAL A O 1
ATOM 686 N N . LYS A 1 87 ? 35.040 13.229 -51.245 1.00 96.62 87 LYS A N 1
ATOM 687 C CA . LYS A 1 87 ? 35.433 12.217 -50.257 1.00 96.62 87 LYS A CA 1
ATOM 688 C C . LYS A 1 87 ? 35.626 12.807 -48.856 1.00 96.62 87 LYS A C 1
ATOM 690 O O . LYS A 1 87 ? 35.181 12.211 -47.875 1.00 96.62 87 LYS A O 1
ATOM 695 N N . ARG A 1 88 ? 36.286 13.965 -48.742 1.00 96.19 88 ARG A N 1
ATOM 696 C CA . ARG A 1 88 ? 36.491 14.651 -47.454 1.00 96.19 88 ARG A CA 1
ATOM 697 C C . ARG A 1 88 ? 35.172 15.071 -46.811 1.00 96.19 88 ARG A C 1
ATOM 699 O O . ARG A 1 88 ? 35.041 14.921 -45.598 1.00 96.19 88 ARG A O 1
ATOM 706 N N . GLU A 1 89 ? 34.212 15.541 -47.599 1.00 96.69 89 GLU A N 1
ATOM 707 C CA . GLU A 1 89 ? 32.907 15.958 -47.082 1.00 96.69 89 GLU A CA 1
ATOM 708 C C . GLU A 1 89 ? 32.100 14.774 -46.533 1.00 96.69 89 GLU A C 1
ATOM 710 O O . GLU A 1 89 ? 31.645 14.817 -45.390 1.00 96.69 89 GLU A O 1
ATOM 715 N N . HIS A 1 90 ? 32.022 13.658 -47.263 1.00 97.00 90 HIS A N 1
ATOM 716 C CA . HIS A 1 90 ? 31.358 12.450 -46.758 1.00 97.00 90 HIS A CA 1
ATOM 717 C C . HIS A 1 90 ? 32.001 11.911 -45.471 1.00 97.00 90 HIS A C 1
ATOM 719 O O . HIS A 1 90 ? 31.303 11.533 -44.528 1.00 97.00 90 HIS A O 1
ATOM 725 N N . LEU A 1 91 ? 33.336 11.928 -45.376 1.00 96.50 91 LEU A N 1
ATOM 726 C CA . LEU A 1 91 ? 34.030 11.541 -44.144 1.00 96.50 91 LEU A CA 1
ATOM 727 C C . LEU A 1 91 ? 33.747 12.508 -42.987 1.00 96.50 91 LEU A C 1
ATOM 729 O O . LEU A 1 91 ? 33.640 12.072 -41.839 1.00 96.50 91 LEU A O 1
ATOM 733 N N . ARG A 1 92 ? 33.607 13.811 -43.261 1.00 97.12 92 ARG A N 1
ATOM 734 C CA . ARG A 1 92 ? 33.219 14.805 -42.253 1.00 97.12 92 ARG A CA 1
ATOM 735 C C . ARG A 1 92 ? 31.812 14.525 -41.722 1.00 97.12 92 ARG A C 1
ATOM 737 O O . ARG A 1 92 ? 31.635 14.497 -40.506 1.00 97.12 92 ARG A O 1
ATOM 744 N N . GLN A 1 93 ? 30.851 14.261 -42.606 1.00 97.56 93 GLN A N 1
ATOM 745 C CA . GLN A 1 93 ? 29.470 13.921 -42.241 1.00 97.56 93 GLN A CA 1
ATOM 746 C C . GLN A 1 93 ? 29.401 12.620 -41.429 1.00 97.56 93 GLN A C 1
ATOM 748 O O . GLN A 1 93 ? 28.768 12.585 -40.375 1.00 97.56 93 GLN A O 1
ATOM 753 N N . SER A 1 94 ? 30.150 11.585 -41.828 1.00 98.00 94 SER A N 1
ATOM 754 C CA . SER A 1 94 ? 30.266 10.343 -41.051 1.00 98.00 94 SER A CA 1
ATOM 755 C C . SER A 1 94 ? 30.784 10.583 -39.626 1.00 98.00 94 SER A C 1
ATOM 757 O O . SER A 1 94 ? 30.263 9.991 -38.684 1.00 98.00 94 SER A O 1
ATOM 759 N N . LYS A 1 95 ? 31.802 11.435 -39.444 1.00 97.88 95 LYS A N 1
ATOM 760 C CA . LYS A 1 95 ? 32.353 11.738 -38.109 1.00 97.88 95 LYS A CA 1
ATOM 761 C C . LYS A 1 95 ? 31.380 12.516 -37.224 1.00 97.88 95 LYS A C 1
ATOM 763 O O . LYS A 1 95 ? 31.415 12.359 -36.008 1.00 97.88 95 LYS A O 1
ATOM 768 N N . LEU A 1 96 ? 30.537 13.370 -37.809 1.00 97.88 96 LEU A N 1
ATOM 769 C CA . LEU A 1 96 ? 29.485 14.065 -37.062 1.00 97.88 96 LEU A CA 1
ATOM 770 C C . LEU A 1 96 ? 28.439 13.068 -36.552 1.00 97.88 96 LEU A C 1
ATOM 772 O O . LEU A 1 96 ? 28.153 13.057 -35.359 1.00 97.88 96 LEU A O 1
ATOM 776 N N . LEU A 1 97 ? 27.959 12.171 -37.418 1.00 98.06 97 LEU A N 1
ATOM 777 C CA . LEU A 1 97 ? 26.999 11.129 -37.035 1.00 98.06 97 LEU A CA 1
ATOM 778 C C . LEU A 1 97 ? 27.557 10.181 -35.964 1.00 98.06 97 LEU A C 1
ATOM 780 O O . LEU A 1 97 ? 26.841 9.810 -35.041 1.00 98.06 97 LEU A O 1
ATOM 784 N N . GLU A 1 98 ? 28.841 9.824 -36.042 1.00 98.00 98 GLU A N 1
ATOM 785 C CA . GLU A 1 98 ? 29.517 9.007 -35.024 1.00 98.00 98 GLU A CA 1
ATOM 786 C C . GLU A 1 98 ? 29.503 9.664 -33.634 1.00 98.00 98 GLU A C 1
ATOM 788 O O . GLU A 1 98 ? 29.251 8.995 -32.629 1.00 98.00 98 GLU A O 1
ATOM 793 N N . ARG A 1 99 ? 29.717 10.985 -33.569 1.00 97.44 99 ARG A N 1
ATOM 794 C CA . ARG A 1 99 ? 29.620 11.746 -32.313 1.00 97.44 99 ARG A CA 1
ATOM 795 C C . ARG A 1 99 ? 28.194 11.764 -31.778 1.00 97.44 99 ARG A C 1
ATOM 797 O O . ARG A 1 99 ? 27.993 11.441 -30.614 1.00 97.44 99 ARG A O 1
ATOM 804 N N . GLU A 1 100 ? 27.211 12.056 -32.627 1.00 97.44 100 GLU A N 1
ATOM 805 C CA . GLU A 1 100 ? 25.799 12.066 -32.226 1.00 97.44 100 GLU A CA 1
ATOM 806 C C . GLU A 1 100 ? 25.341 10.694 -31.704 1.00 97.44 100 GLU A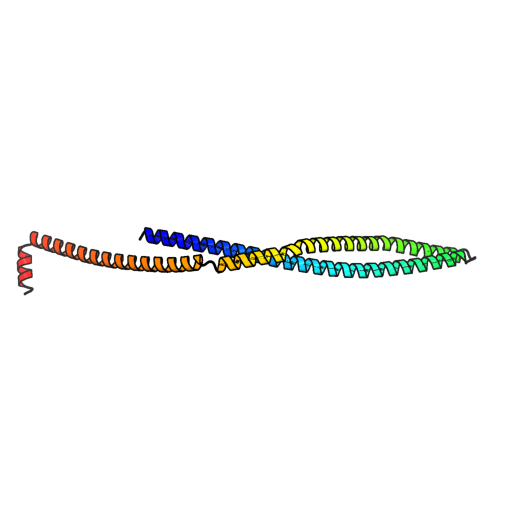 C 1
ATOM 808 O O . GLU A 1 100 ? 24.635 10.612 -30.703 1.00 97.44 100 GLU A O 1
ATOM 813 N N . ILE A 1 101 ? 25.767 9.596 -32.336 1.00 97.94 101 ILE A N 1
ATOM 814 C CA . ILE A 1 101 ? 25.492 8.235 -31.848 1.00 97.94 101 ILE A CA 1
ATOM 815 C C . ILE A 1 101 ? 26.133 8.016 -30.473 1.00 97.94 101 ILE A C 1
ATOM 817 O O . ILE A 1 101 ? 25.474 7.506 -29.564 1.00 97.94 101 ILE A O 1
ATOM 821 N N . SER A 1 102 ? 27.386 8.441 -30.306 1.00 97.00 102 SER A N 1
ATOM 822 C CA . SER A 1 102 ? 28.125 8.319 -29.042 1.00 97.00 102 SER A CA 1
ATOM 823 C C . SER A 1 102 ? 27.480 9.120 -27.903 1.00 97.00 102 SER A C 1
ATOM 825 O O . SER A 1 102 ? 27.555 8.710 -26.749 1.00 97.00 102 SER A O 1
ATOM 827 N N . GLU A 1 103 ? 26.801 10.229 -28.206 1.00 96.56 103 GLU A N 1
ATOM 828 C CA . GLU A 1 103 ? 26.033 11.023 -27.234 1.00 96.56 103 GLU A CA 1
ATOM 829 C C . GLU A 1 103 ? 24.688 10.375 -26.854 1.00 96.56 103 GLU A C 1
ATOM 831 O O . GLU A 1 103 ? 24.203 10.538 -25.731 1.00 96.56 103 GLU A O 1
ATOM 836 N N . LEU A 1 104 ? 24.072 9.613 -27.763 1.00 96.94 104 LEU A N 1
ATOM 837 C CA . LEU A 1 104 ? 22.791 8.938 -27.521 1.00 96.94 104 LEU A CA 1
ATOM 838 C C . LEU A 1 104 ? 22.944 7.623 -26.740 1.00 96.94 104 LEU A C 1
ATOM 840 O O . LEU A 1 104 ? 22.078 7.288 -25.931 1.00 96.94 104 LEU A O 1
ATOM 844 N N . GLN A 1 105 ? 24.044 6.896 -26.937 1.00 96.81 105 GLN A N 1
ATOM 845 C CA . GLN A 1 105 ? 24.345 5.642 -26.234 1.00 96.81 105 GLN A CA 1
ATOM 846 C C . GLN A 1 105 ? 24.283 5.733 -24.694 1.00 96.81 105 GLN A C 1
ATOM 848 O O . GLN A 1 105 ? 23.603 4.899 -24.094 1.00 96.81 105 GLN A O 1
ATOM 853 N N . PRO A 1 106 ? 24.898 6.720 -24.008 1.00 97.62 106 PRO A N 1
ATOM 854 C CA . PRO A 1 106 ? 24.818 6.808 -22.549 1.00 97.62 106 PRO A CA 1
ATOM 855 C C . PRO A 1 106 ? 23.397 7.100 -22.056 1.00 97.62 106 PRO A C 1
ATOM 857 O O . PRO A 1 106 ? 23.005 6.614 -20.994 1.00 97.62 106 PRO A O 1
ATOM 860 N N . ARG A 1 107 ? 22.596 7.847 -22.831 1.00 97.06 107 ARG A N 1
ATOM 861 C CA . ARG A 1 107 ? 21.182 8.091 -22.507 1.00 97.06 107 ARG A CA 1
ATOM 862 C C . ARG A 1 107 ? 20.386 6.790 -22.537 1.00 97.06 107 ARG A C 1
ATOM 864 O O . ARG A 1 107 ? 19.607 6.544 -21.622 1.00 97.06 107 ARG A O 1
ATOM 871 N N . LEU A 1 108 ? 20.621 5.950 -23.545 1.00 97.12 108 LEU A N 1
ATOM 872 C CA . LEU A 1 108 ? 19.994 4.634 -23.650 1.00 97.12 108 LEU A CA 1
ATOM 873 C C . LEU A 1 108 ? 20.375 3.730 -22.466 1.00 97.12 108 LEU A C 1
ATOM 875 O O . LEU A 1 108 ? 19.496 3.163 -21.822 1.00 97.12 108 LEU A O 1
ATOM 879 N N . THR A 1 109 ? 21.664 3.668 -22.122 1.00 97.12 109 THR A N 1
ATOM 880 C CA . THR A 1 109 ? 22.155 2.891 -20.972 1.00 97.12 109 THR A CA 1
ATOM 881 C C . THR A 1 109 ? 21.533 3.356 -19.652 1.00 97.12 109 THR A C 1
ATOM 883 O O . THR A 1 109 ? 21.130 2.530 -18.837 1.00 97.12 109 THR A O 1
ATOM 886 N N . SER A 1 110 ? 21.415 4.670 -19.444 1.00 98.19 110 SER A N 1
ATOM 887 C CA . SER A 1 110 ? 20.792 5.250 -18.245 1.00 98.19 110 SER A CA 1
ATOM 888 C C . SER A 1 110 ? 19.309 4.878 -18.115 1.00 98.19 110 SER A C 1
ATOM 890 O O . SER A 1 110 ? 18.834 4.526 -17.030 1.00 98.19 110 SER A O 1
ATOM 892 N N . ILE A 1 111 ? 18.576 4.890 -19.232 1.00 98.19 111 ILE A N 1
ATOM 893 C CA . ILE A 1 111 ? 17.176 4.459 -19.266 1.00 98.19 111 ILE A CA 1
ATOM 894 C C . ILE A 1 111 ? 17.060 2.978 -18.902 1.00 98.19 111 ILE A C 1
ATOM 896 O O . ILE A 1 111 ? 16.274 2.635 -18.019 1.00 98.19 111 ILE A O 1
ATOM 900 N N . ASP A 1 112 ? 17.863 2.113 -19.525 1.00 96.94 112 ASP A N 1
ATOM 901 C CA . ASP A 1 112 ? 17.826 0.671 -19.268 1.00 96.94 112 ASP A CA 1
ATOM 902 C C . ASP A 1 112 ? 18.152 0.362 -17.786 1.00 96.94 112 ASP A C 1
ATOM 904 O O . ASP A 1 112 ? 17.457 -0.432 -17.146 1.00 96.94 112 ASP A O 1
ATOM 908 N N . GLN A 1 113 ? 19.125 1.064 -17.187 1.00 97.88 113 GLN A N 1
ATOM 909 C CA . GLN A 1 113 ? 19.436 0.965 -15.752 1.00 97.88 113 GLN A CA 1
ATOM 910 C C . GLN A 1 113 ? 18.270 1.412 -14.859 1.00 97.88 113 GLN A C 1
ATOM 912 O O . GLN A 1 113 ? 17.951 0.746 -13.870 1.00 97.88 113 GLN A O 1
ATOM 917 N N . THR A 1 114 ? 17.608 2.516 -15.210 1.00 98.00 114 THR A N 1
ATOM 918 C CA . THR A 1 114 ? 16.464 3.042 -14.449 1.00 98.00 114 THR A CA 1
ATOM 919 C C . THR A 1 114 ? 15.271 2.089 -14.513 1.00 98.00 114 THR A C 1
ATOM 921 O O . THR A 1 114 ? 14.641 1.810 -13.492 1.00 98.00 114 THR A O 1
ATOM 924 N N . VAL A 1 115 ? 14.992 1.515 -15.688 1.00 98.31 115 VAL A N 1
ATOM 925 C CA . VAL A 1 115 ? 13.951 0.491 -15.864 1.00 98.31 115 VAL A CA 1
ATOM 926 C C . VAL A 1 115 ? 14.242 -0.732 -14.995 1.00 98.31 115 VAL A C 1
ATOM 928 O O . VAL A 1 115 ? 13.342 -1.217 -14.303 1.00 98.31 115 VAL A O 1
ATOM 931 N N . MET A 1 116 ? 15.490 -1.208 -14.966 1.00 97.88 116 MET A N 1
ATOM 932 C CA . MET A 1 116 ? 15.889 -2.318 -14.096 1.00 97.88 116 MET A CA 1
ATOM 933 C C . MET A 1 116 ? 15.688 -1.983 -12.612 1.00 97.88 116 MET A C 1
ATOM 935 O O . MET A 1 116 ? 15.092 -2.776 -11.881 1.00 97.88 116 MET A O 1
ATOM 939 N N . ALA A 1 117 ? 16.125 -0.802 -12.169 1.00 98.19 117 ALA A N 1
ATOM 940 C CA . ALA A 1 117 ? 15.968 -0.366 -10.783 1.00 98.19 117 ALA A CA 1
ATOM 941 C C . ALA A 1 117 ? 14.489 -0.256 -10.370 1.00 98.19 117 ALA A C 1
ATOM 943 O O . ALA A 1 117 ? 14.099 -0.757 -9.311 1.00 98.19 117 ALA A O 1
ATOM 944 N N . ASN A 1 118 ? 13.640 0.333 -11.218 1.00 98.31 118 ASN A N 1
ATOM 945 C CA . ASN A 1 118 ? 12.201 0.436 -10.966 1.00 98.31 118 ASN A CA 1
ATOM 946 C C . ASN A 1 118 ? 11.522 -0.942 -10.960 1.00 98.31 118 ASN A C 1
ATOM 948 O O . ASN A 1 118 ? 10.662 -1.197 -10.118 1.00 98.31 118 ASN A O 1
ATOM 952 N N . THR A 1 119 ? 11.963 -1.869 -11.813 1.00 98.12 119 THR A N 1
ATOM 953 C CA . THR A 1 119 ? 11.479 -3.260 -11.812 1.00 98.12 119 THR A CA 1
ATOM 954 C C . THR A 1 119 ? 11.805 -3.960 -10.488 1.00 98.12 119 THR A C 1
ATOM 956 O O . THR A 1 119 ? 10.938 -4.594 -9.889 1.00 98.12 119 THR A O 1
ATOM 959 N N . GLN A 1 120 ? 13.023 -3.791 -9.967 1.00 97.88 120 GLN A N 1
ATOM 960 C CA . GLN A 1 120 ? 13.413 -4.333 -8.658 1.00 97.88 120 GLN A CA 1
ATOM 961 C C . GLN A 1 120 ? 12.644 -3.692 -7.493 1.00 97.88 120 GLN A C 1
ATOM 963 O O . GLN A 1 120 ? 12.397 -4.340 -6.474 1.00 97.88 120 GLN A O 1
ATOM 968 N N . ARG A 1 121 ? 12.273 -2.409 -7.598 1.00 97.94 121 ARG A N 1
ATOM 969 C CA . ARG A 1 121 ? 11.402 -1.751 -6.607 1.00 97.94 121 ARG A CA 1
ATOM 970 C C . ARG A 1 121 ? 10.001 -2.355 -6.614 1.00 97.94 121 ARG A C 1
ATOM 972 O O . ARG A 1 121 ? 9.504 -2.684 -5.543 1.00 97.94 121 ARG A O 1
ATOM 979 N N . ILE A 1 122 ? 9.417 -2.584 -7.791 1.00 98.00 122 ILE A N 1
ATOM 980 C CA . ILE A 1 122 ? 8.116 -3.258 -7.926 1.00 98.00 122 ILE A CA 1
ATOM 981 C C . ILE A 1 122 ? 8.151 -4.646 -7.278 1.00 98.00 122 ILE A C 1
ATOM 983 O O . ILE A 1 122 ? 7.273 -4.952 -6.482 1.00 98.00 122 ILE A O 1
ATOM 987 N N . GLN A 1 123 ? 9.191 -5.446 -7.532 1.00 96.75 123 GLN A N 1
ATOM 988 C CA . GLN A 1 123 ? 9.329 -6.775 -6.920 1.00 96.75 123 GLN A CA 1
ATOM 989 C C . GLN A 1 123 ? 9.367 -6.720 -5.384 1.00 96.75 123 GLN A C 1
ATOM 991 O O . GLN A 1 123 ? 8.774 -7.563 -4.714 1.00 96.75 123 GLN A O 1
ATOM 996 N N . ARG A 1 124 ? 10.041 -5.716 -4.807 1.00 96.50 124 ARG A N 1
ATOM 997 C CA . ARG A 1 124 ? 10.055 -5.508 -3.350 1.00 96.50 124 ARG A CA 1
ATOM 998 C C . ARG A 1 124 ? 8.679 -5.125 -2.809 1.00 96.50 124 ARG A C 1
ATOM 1000 O O . ARG A 1 124 ? 8.284 -5.650 -1.772 1.00 96.50 124 ARG A O 1
ATOM 1007 N N . ILE A 1 125 ? 7.955 -4.260 -3.518 1.00 96.88 125 ILE A N 1
ATOM 1008 C CA . ILE A 1 125 ? 6.576 -3.900 -3.171 1.00 96.88 125 ILE A CA 1
ATOM 1009 C C . ILE A 1 125 ? 5.669 -5.133 -3.235 1.00 96.88 125 ILE A C 1
ATOM 1011 O O . ILE A 1 125 ? 4.895 -5.353 -2.311 1.00 96.88 125 ILE A O 1
ATOM 1015 N N . ASP A 1 126 ? 5.803 -5.975 -4.262 1.00 94.94 126 ASP A N 1
ATOM 1016 C CA . ASP A 1 126 ? 5.012 -7.203 -4.401 1.00 94.94 126 ASP A CA 1
ATOM 1017 C C . ASP A 1 126 ? 5.232 -8.157 -3.217 1.00 94.94 126 ASP A C 1
ATOM 1019 O O . ASP A 1 126 ? 4.271 -8.689 -2.663 1.00 94.94 126 ASP A O 1
ATOM 1023 N N . LEU A 1 127 ? 6.481 -8.329 -2.770 1.00 94.38 127 LEU A N 1
ATOM 1024 C CA . LEU A 1 127 ? 6.798 -9.140 -1.588 1.00 94.38 127 LEU A CA 1
ATOM 1025 C C . LEU A 1 127 ? 6.165 -8.578 -0.308 1.00 94.38 127 LEU A C 1
ATOM 1027 O O . LEU A 1 127 ? 5.637 -9.339 0.502 1.00 94.38 127 LEU A O 1
ATOM 1031 N N . GLN A 1 128 ? 6.192 -7.256 -0.125 1.00 93.44 128 GLN A N 1
ATOM 1032 C CA . GLN A 1 128 ? 5.533 -6.609 1.013 1.00 93.44 128 GLN A CA 1
ATOM 1033 C C . GLN A 1 128 ? 4.010 -6.776 0.941 1.00 93.44 128 GLN A C 1
ATOM 1035 O O . GLN A 1 128 ? 3.370 -7.125 1.933 1.00 93.44 128 GLN A O 1
ATOM 1040 N N . ALA A 1 129 ? 3.432 -6.588 -0.244 1.00 93.38 129 ALA A N 1
ATOM 1041 C CA . ALA A 1 129 ? 1.998 -6.669 -0.471 1.00 93.38 129 ALA A CA 1
ATOM 1042 C C . ALA A 1 129 ? 1.432 -8.082 -0.265 1.00 93.38 129 ALA A C 1
ATOM 1044 O O . ALA A 1 129 ? 0.279 -8.204 0.131 1.00 93.38 129 ALA A O 1
ATOM 1045 N N . GLN A 1 130 ? 2.220 -9.147 -0.457 1.00 92.75 130 GLN A N 1
ATOM 1046 C CA . GLN A 1 130 ? 1.772 -10.528 -0.220 1.00 92.75 130 GLN A CA 1
ATOM 1047 C C . GLN A 1 130 ? 1.376 -10.806 1.238 1.00 92.75 130 GLN A C 1
ATOM 1049 O O . GLN A 1 130 ? 0.518 -11.651 1.488 1.00 92.75 130 GLN A O 1
ATOM 1054 N N . GLN A 1 131 ? 1.975 -10.104 2.204 1.00 91.38 131 GLN A N 1
ATOM 1055 C CA . GLN A 1 131 ? 1.718 -10.332 3.632 1.00 91.38 131 GLN A CA 1
ATOM 1056 C C . GLN A 1 131 ? 0.530 -9.519 4.165 1.00 91.38 131 GLN A C 1
ATOM 1058 O O . GLN A 1 131 ? -0.107 -9.919 5.142 1.00 91.38 131 GLN A O 1
ATOM 1063 N N . LEU A 1 132 ? 0.199 -8.399 3.514 1.00 94.00 132 LEU A N 1
ATOM 1064 C CA . LEU A 1 132 ? -0.835 -7.470 3.977 1.00 94.00 132 LEU A CA 1
ATOM 1065 C C . LEU A 1 132 ? -2.247 -8.079 4.029 1.00 94.00 132 LEU A C 1
ATOM 1067 O O . LEU A 1 132 ? -2.929 -7.843 5.026 1.00 94.00 132 LEU A O 1
ATOM 1071 N N . PRO A 1 133 ? -2.710 -8.882 3.045 1.00 93.69 133 PRO A N 1
ATOM 1072 C CA . PRO A 1 133 ? -4.031 -9.502 3.103 1.00 93.69 133 PRO A CA 1
ATOM 1073 C C . PRO A 1 133 ? -4.208 -10.393 4.329 1.00 93.69 133 PRO A C 1
ATOM 1075 O O . PRO A 1 133 ? -5.240 -10.328 4.990 1.00 93.69 133 PRO A O 1
ATOM 1078 N N . GLN A 1 134 ? -3.187 -11.189 4.661 1.00 93.75 134 GLN A N 1
ATOM 1079 C CA . GLN A 1 134 ? -3.235 -12.081 5.816 1.00 93.75 134 GLN A CA 1
ATOM 1080 C C . GLN A 1 134 ? -3.243 -11.286 7.127 1.00 93.75 134 GLN A C 1
ATOM 1082 O O . GLN A 1 134 ? -4.073 -11.544 7.992 1.00 93.75 134 GLN A O 1
ATOM 1087 N N . GLN A 1 135 ? -2.384 -10.269 7.249 1.00 95.81 135 GLN A N 1
ATOM 1088 C CA . GLN A 1 135 ? -2.342 -9.399 8.429 1.00 95.81 135 GLN A CA 1
ATOM 1089 C C . GLN A 1 135 ? -3.658 -8.637 8.646 1.00 95.81 135 GLN A C 1
ATOM 1091 O O . GLN A 1 135 ? -4.135 -8.541 9.776 1.00 95.81 135 GLN A O 1
ATOM 1096 N N . LEU A 1 136 ? -4.265 -8.120 7.572 1.00 96.00 136 LEU A N 1
ATOM 1097 C CA . LEU A 1 136 ? -5.572 -7.464 7.628 1.00 96.00 136 LEU A CA 1
ATOM 1098 C C . LEU A 1 136 ? -6.677 -8.447 8.022 1.00 96.00 136 LEU A C 1
ATOM 1100 O O . LEU A 1 136 ? -7.488 -8.118 8.879 1.00 96.00 136 LEU A O 1
ATOM 1104 N N . ALA A 1 137 ? -6.682 -9.658 7.460 1.00 95.88 137 ALA A N 1
ATOM 1105 C CA . ALA A 1 137 ? -7.655 -10.686 7.818 1.00 95.88 137 ALA A CA 1
ATOM 1106 C C . ALA A 1 137 ? -7.540 -11.107 9.292 1.00 95.88 137 ALA A C 1
ATOM 1108 O O . ALA A 1 137 ? -8.554 -11.305 9.962 1.00 95.88 137 ALA A O 1
ATOM 1109 N N . ASP A 1 138 ? -6.321 -11.225 9.819 1.00 96.81 138 ASP A N 1
ATOM 1110 C CA . ASP A 1 138 ? -6.104 -11.573 11.222 1.00 96.81 138 ASP A CA 1
ATOM 1111 C C . ASP A 1 138 ? -6.516 -10.439 12.168 1.00 96.81 138 ASP A C 1
ATOM 1113 O O . ASP A 1 138 ? -7.130 -10.706 13.202 1.00 96.81 138 ASP A O 1
ATOM 1117 N N . LEU A 1 139 ? -6.265 -9.178 11.801 1.00 96.69 139 LEU A N 1
ATOM 1118 C CA . LEU A 1 139 ? -6.783 -8.028 12.545 1.00 96.69 139 LEU A CA 1
ATOM 1119 C C . LEU A 1 139 ? -8.308 -7.944 12.491 1.00 96.69 139 LEU A C 1
ATOM 1121 O O . LEU A 1 139 ? -8.924 -7.693 13.523 1.00 96.69 139 LEU A O 1
ATOM 1125 N N . ASP A 1 140 ? -8.920 -8.198 11.336 1.00 96.88 140 ASP A N 1
ATOM 1126 C CA . ASP A 1 140 ? -10.378 -8.205 11.186 1.00 96.88 140 ASP A CA 1
ATOM 1127 C C . ASP A 1 140 ? -11.012 -9.266 12.096 1.00 96.88 140 ASP A C 1
ATOM 1129 O O . ASP A 1 140 ? -11.952 -8.966 12.832 1.00 96.88 140 ASP A O 1
ATOM 1133 N N . ARG A 1 141 ? -10.424 -10.468 12.170 1.00 96.25 141 ARG A N 1
ATOM 1134 C CA . ARG A 1 141 ? -10.852 -11.507 13.123 1.00 96.25 141 ARG A CA 1
ATOM 1135 C C . ARG A 1 141 ? -10.705 -11.066 14.579 1.00 96.25 141 ARG A C 1
ATOM 1137 O O . ARG A 1 141 ? -11.605 -11.318 15.377 1.00 96.25 141 ARG A O 1
ATOM 1144 N N . GLN A 1 142 ? -9.588 -10.437 14.945 1.00 95.75 142 GLN A N 1
ATOM 1145 C CA . GLN A 1 142 ? -9.367 -9.956 16.315 1.00 95.75 142 GLN A CA 1
ATOM 1146 C C . GLN A 1 142 ? -10.348 -8.839 16.692 1.00 95.75 142 GLN A C 1
ATOM 1148 O O . GLN A 1 142 ? -10.859 -8.823 17.812 1.00 95.75 142 GLN A O 1
ATOM 1153 N N . ILE A 1 143 ? -10.644 -7.930 15.761 1.00 95.81 143 ILE A N 1
ATOM 1154 C CA . ILE A 1 143 ? -11.638 -6.866 15.935 1.00 95.81 143 ILE A CA 1
ATOM 1155 C C . ILE A 1 143 ? -13.026 -7.474 16.130 1.00 95.81 143 ILE A C 1
ATOM 1157 O O . ILE A 1 143 ? -13.704 -7.118 17.093 1.00 95.81 143 ILE A O 1
ATOM 1161 N N . ASP A 1 144 ? -13.426 -8.424 15.283 1.00 94.06 144 ASP A N 1
ATOM 1162 C CA . ASP A 1 144 ? -14.714 -9.112 15.403 1.00 94.06 144 ASP A CA 1
ATOM 1163 C C . ASP A 1 144 ? -14.850 -9.826 16.754 1.00 94.06 144 ASP A C 1
ATOM 1165 O O . ASP A 1 144 ? -15.887 -9.729 17.416 1.00 94.06 144 ASP A O 1
ATOM 1169 N N . GLN A 1 145 ? -13.794 -10.513 17.197 1.00 92.38 145 GLN A N 1
ATOM 1170 C CA . GLN A 1 145 ? -13.754 -11.169 18.505 1.00 92.38 145 GLN A CA 1
ATOM 1171 C C . GLN A 1 145 ? -13.870 -10.161 19.654 1.00 92.38 145 GLN A C 1
ATOM 1173 O O . GLN A 1 145 ? -14.641 -10.385 20.585 1.00 92.38 145 GLN A O 1
ATOM 1178 N N . ALA A 1 146 ? -13.147 -9.041 19.583 1.00 90.12 146 ALA A N 1
ATOM 1179 C CA . ALA A 1 146 ? -13.181 -8.000 20.605 1.00 90.12 146 ALA A CA 1
ATOM 1180 C C . ALA A 1 146 ? -14.546 -7.292 20.677 1.00 90.12 146 ALA A C 1
ATOM 1182 O O . ALA A 1 146 ? -15.023 -6.991 21.769 1.00 90.12 146 ALA A O 1
ATOM 1183 N N . GLN A 1 147 ? -15.196 -7.054 19.535 1.00 88.12 147 GLN A N 1
ATOM 1184 C CA . GLN A 1 147 ? -16.525 -6.437 19.468 1.00 88.12 147 GLN A CA 1
ATOM 1185 C C . GLN A 1 147 ? -17.633 -7.367 19.962 1.00 88.12 147 GLN A C 1
ATOM 1187 O O . GLN A 1 147 ? -18.598 -6.910 20.573 1.00 88.12 147 GLN A O 1
ATOM 1192 N N . ARG A 1 148 ? -17.503 -8.672 19.703 1.00 87.81 148 ARG A N 1
ATOM 1193 C CA . ARG A 1 148 ? -18.483 -9.688 20.109 1.00 87.81 148 ARG A CA 1
ATOM 1194 C C . ARG A 1 148 ? -18.180 -10.309 21.466 1.00 87.81 148 ARG A C 1
ATOM 1196 O O . ARG A 1 148 ? -18.822 -11.298 21.813 1.00 87.81 148 ARG A O 1
ATOM 1203 N N . ASP A 1 149 ? -17.230 -9.768 22.228 1.00 86.56 149 ASP A N 1
ATOM 1204 C CA . ASP A 1 149 ? -16.865 -10.347 23.515 1.00 86.56 149 ASP A CA 1
ATOM 1205 C C . ASP A 1 149 ? -18.070 -10.289 24.480 1.00 86.56 149 ASP A C 1
ATOM 1207 O O . ASP A 1 149 ? -18.462 -9.202 24.929 1.00 86.56 149 ASP A O 1
ATOM 1211 N N . PRO A 1 150 ? -18.661 -11.443 24.854 1.00 85.31 150 PRO A N 1
ATOM 1212 C CA . PRO A 1 150 ? -19.813 -11.485 25.750 1.00 85.31 150 PRO A CA 1
ATOM 1213 C C . PRO A 1 150 ? -19.495 -10.901 27.132 1.00 85.31 150 PRO A C 1
ATOM 1215 O O . PRO A 1 150 ? -20.406 -10.495 27.856 1.00 85.31 150 PRO A O 1
ATOM 1218 N N . ALA A 1 151 ? -18.216 -10.808 27.511 1.00 85.56 151 ALA A N 1
ATOM 1219 C CA . ALA A 1 151 ? -17.797 -10.140 28.731 1.00 85.56 151 ALA A CA 1
ATOM 1220 C C . ALA A 1 151 ? -18.106 -8.638 28.716 1.00 85.56 151 ALA A C 1
ATOM 1222 O O . ALA A 1 151 ? -18.391 -8.098 29.779 1.00 85.56 151 ALA A O 1
ATOM 1223 N N . ILE A 1 152 ? -18.097 -7.959 27.561 1.00 86.31 152 ILE A N 1
ATOM 1224 C CA . ILE A 1 152 ? -18.491 -6.541 27.478 1.00 86.31 152 ILE A CA 1
ATOM 1225 C C . ILE A 1 152 ? -19.973 -6.397 27.816 1.00 86.31 152 ILE A C 1
ATOM 1227 O O . ILE A 1 152 ? -20.331 -5.562 28.643 1.00 86.31 152 ILE A O 1
ATOM 1231 N N . THR A 1 153 ? -20.822 -7.250 27.238 1.00 87.25 153 THR A N 1
ATOM 1232 C CA . THR A 1 153 ? -22.265 -7.239 27.526 1.00 87.25 153 THR A CA 1
ATOM 1233 C C . THR A 1 153 ? -22.531 -7.529 29.005 1.00 87.25 153 THR A C 1
ATOM 1235 O O . THR A 1 153 ? -23.306 -6.819 29.641 1.00 87.25 153 THR A O 1
ATOM 1238 N N . ARG A 1 154 ? -21.835 -8.516 29.587 1.00 90.88 154 ARG A N 1
ATOM 1239 C CA . ARG A 1 154 ? -21.933 -8.825 31.024 1.00 90.88 154 ARG A CA 1
ATOM 1240 C C . ARG A 1 154 ? -21.466 -7.664 31.899 1.00 90.88 154 ARG A C 1
ATOM 1242 O O . ARG A 1 154 ? -22.183 -7.274 32.804 1.00 90.88 154 ARG A O 1
ATOM 1249 N N . LEU A 1 155 ? -20.319 -7.055 31.594 1.00 91.69 155 LEU A N 1
ATOM 1250 C CA . LEU A 1 155 ? -19.817 -5.888 32.330 1.00 91.69 155 LEU A CA 1
ATOM 1251 C C . LEU A 1 155 ? -20.783 -4.698 32.244 1.00 91.69 155 LEU A C 1
ATOM 1253 O O . LEU A 1 155 ? -20.946 -3.975 33.221 1.00 91.69 155 LEU A O 1
ATOM 1257 N N . GLN A 1 156 ? -21.443 -4.491 31.102 1.00 90.31 156 GLN A N 1
ATOM 1258 C CA . GLN A 1 156 ? -22.472 -3.458 30.958 1.00 90.31 156 GLN A CA 1
ATOM 1259 C C . GLN A 1 156 ? -23.709 -3.759 31.814 1.00 90.31 156 GLN A C 1
ATOM 1261 O O . GLN A 1 156 ? -24.208 -2.858 32.484 1.00 90.31 156 GLN A O 1
ATOM 1266 N N . GLN A 1 157 ? -24.171 -5.012 31.840 1.00 92.62 157 GLN A N 1
ATOM 1267 C CA . GLN A 1 157 ? -25.272 -5.445 32.707 1.00 92.62 157 GLN A CA 1
ATOM 1268 C C . GLN A 1 157 ? -24.917 -5.291 34.192 1.00 92.62 157 GLN A C 1
ATOM 1270 O O . GLN A 1 157 ? -25.673 -4.665 34.936 1.00 92.62 157 GLN A O 1
ATOM 1275 N N . ASP A 1 158 ? -23.742 -5.775 34.601 1.00 92.38 158 ASP A N 1
ATOM 1276 C CA . ASP A 1 158 ? -23.234 -5.661 35.970 1.00 92.38 158 ASP A CA 1
ATOM 1277 C C . ASP A 1 158 ? -23.119 -4.189 36.388 1.00 92.38 158 ASP A C 1
ATOM 1279 O O . ASP A 1 158 ? -23.511 -3.822 37.496 1.00 92.38 158 ASP A O 1
ATOM 1283 N N . ARG A 1 159 ? -22.636 -3.316 35.489 1.00 94.00 159 ARG A N 1
ATOM 1284 C CA . ARG A 1 159 ? -22.578 -1.866 35.720 1.00 94.00 159 ARG A CA 1
ATOM 1285 C C . ARG A 1 159 ? -23.966 -1.303 36.001 1.00 94.00 159 ARG A C 1
ATOM 1287 O O . ARG A 1 159 ? -24.145 -0.618 37.004 1.00 94.00 159 ARG A O 1
ATOM 1294 N N . SER A 1 160 ? -24.941 -1.587 35.140 1.00 93.69 160 SER A N 1
ATOM 1295 C CA . SER A 1 160 ? -26.318 -1.111 35.306 1.00 93.69 160 SER A CA 1
ATOM 1296 C C . SER A 1 160 ? -26.939 -1.598 36.616 1.00 93.69 160 SER A C 1
ATOM 1298 O O . SER A 1 160 ? -27.597 -0.819 37.305 1.00 93.69 160 SER A O 1
ATOM 1300 N N . GLN A 1 161 ? -26.686 -2.852 36.994 1.00 95.19 161 GLN A N 1
ATOM 1301 C CA . GLN A 1 161 ? -27.166 -3.411 38.253 1.00 95.19 161 GLN A CA 1
ATOM 1302 C C . GLN A 1 161 ? -26.533 -2.715 39.467 1.00 95.19 161 GLN A C 1
ATOM 1304 O O . GLN A 1 161 ? -27.252 -2.275 40.363 1.00 95.19 161 GLN A O 1
ATOM 1309 N N . VAL A 1 162 ? -25.206 -2.555 39.487 1.00 93.56 162 VAL A N 1
ATOM 1310 C CA . VAL A 1 162 ? -24.501 -1.882 40.592 1.00 93.56 162 VAL A CA 1
ATOM 1311 C C . VAL A 1 162 ? -24.940 -0.420 40.723 1.00 93.56 162 VAL A C 1
ATOM 1313 O O . VAL A 1 162 ? -25.113 0.065 41.840 1.00 93.56 162 VAL A O 1
ATOM 1316 N N . VAL A 1 163 ? -25.181 0.276 39.606 1.00 94.12 163 VAL A N 1
ATOM 1317 C CA . VAL A 1 163 ? -25.718 1.648 39.605 1.00 94.12 163 VAL A CA 1
ATOM 1318 C C . VAL A 1 163 ? -27.116 1.702 40.230 1.00 94.12 163 VAL A C 1
ATOM 1320 O O . VAL A 1 163 ? -27.382 2.578 41.053 1.00 94.12 163 VAL A O 1
ATOM 1323 N N . ALA A 1 164 ? -27.998 0.754 39.901 1.00 93.38 164 ALA A N 1
ATOM 1324 C CA . ALA A 1 164 ? -29.327 0.676 40.508 1.00 93.38 164 ALA A CA 1
ATOM 1325 C C . ALA A 1 164 ? -29.256 0.389 42.020 1.00 93.38 164 ALA A C 1
ATOM 1327 O O . ALA A 1 164 ? -29.943 1.035 42.813 1.00 93.38 164 ALA A O 1
ATOM 1328 N N . GLU A 1 165 ? -28.386 -0.534 42.442 1.00 94.25 165 GLU A N 1
ATOM 1329 C CA . GLU A 1 165 ? -28.154 -0.841 43.860 1.00 94.25 165 GLU A CA 1
ATOM 1330 C C . GLU A 1 165 ? -27.603 0.368 44.634 1.00 94.25 165 GLU A C 1
ATOM 1332 O O . GLU A 1 165 ? -28.027 0.621 45.765 1.00 94.25 165 GLU A O 1
ATOM 1337 N N . LEU A 1 166 ? -26.697 1.145 44.028 1.00 92.56 166 LEU A N 1
ATOM 1338 C CA . LEU A 1 166 ? -26.179 2.389 44.605 1.00 92.56 166 LEU A CA 1
ATOM 1339 C C . LEU A 1 166 ? -27.273 3.443 44.772 1.00 92.56 166 LEU A C 1
ATOM 1341 O O . LEU A 1 166 ? -27.392 4.015 45.855 1.00 92.56 166 LEU A O 1
ATOM 1345 N N . SER A 1 167 ? -28.101 3.651 43.746 1.00 94.00 167 SER A N 1
ATOM 1346 C CA . SER A 1 167 ? -29.214 4.605 43.796 1.00 94.00 167 SER A CA 1
ATOM 1347 C C . SER A 1 167 ? -30.222 4.247 44.896 1.00 94.00 167 SER A C 1
ATOM 1349 O O . SER A 1 167 ? -30.599 5.101 45.702 1.00 94.00 167 SER A O 1
ATOM 1351 N N . ASN A 1 168 ? -30.578 2.965 45.018 1.00 94.62 168 ASN A N 1
ATOM 1352 C CA . ASN A 1 168 ? -31.454 2.481 46.088 1.00 94.62 168 ASN A CA 1
ATOM 1353 C C . ASN A 1 168 ? -30.832 2.674 47.481 1.00 94.62 168 ASN A C 1
ATOM 1355 O O . ASN A 1 168 ? -31.509 3.090 48.423 1.00 94.62 168 ASN A O 1
ATOM 1359 N N . ALA A 1 169 ? -29.535 2.386 47.633 1.00 91.69 169 ALA A N 1
ATOM 1360 C CA . 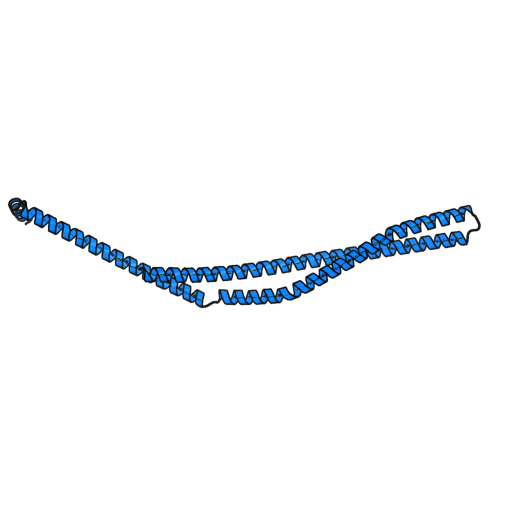ALA A 1 169 ? -28.831 2.575 48.899 1.00 91.69 169 ALA A CA 1
ATOM 1361 C C . ALA A 1 169 ? -28.759 4.055 49.313 1.00 91.69 169 ALA A C 1
ATOM 1363 O O . ALA A 1 169 ? -28.912 4.357 50.498 1.00 91.69 169 ALA A O 1
ATOM 1364 N N . GLN A 1 170 ? -28.560 4.962 48.354 1.00 92.62 170 GLN A N 1
ATOM 1365 C CA . GLN A 1 170 ? -28.595 6.409 48.579 1.00 92.62 170 GLN A CA 1
ATOM 1366 C C . GLN A 1 170 ? -29.984 6.862 49.037 1.00 92.62 170 GLN A C 1
ATOM 1368 O O . GLN A 1 170 ? -30.093 7.484 50.091 1.00 92.62 170 GLN A O 1
ATOM 1373 N N . GLY A 1 171 ? -31.049 6.443 48.346 1.00 93.38 171 GLY A N 1
ATOM 1374 C CA . GLY A 1 171 ? -32.420 6.769 48.750 1.00 93.38 171 GLY A CA 1
ATOM 1375 C C . GLY A 1 171 ? -32.760 6.298 50.171 1.00 93.38 171 GLY A C 1
ATOM 1376 O O . GLY A 1 171 ? -33.370 7.035 50.947 1.00 93.38 171 GLY A O 1
ATOM 1377 N N . ASN A 1 172 ? -32.311 5.102 50.562 1.00 94.44 172 ASN A N 1
ATOM 1378 C CA . ASN A 1 172 ? -32.493 4.596 51.927 1.00 94.44 172 ASN A CA 1
ATOM 1379 C C . ASN A 1 172 ? -31.727 5.422 52.974 1.00 94.44 172 ASN A C 1
ATOM 1381 O O . ASN A 1 172 ? -32.246 5.663 54.067 1.00 94.44 172 ASN A O 1
ATOM 1385 N N . LEU A 1 173 ? -30.505 5.863 52.659 1.00 93.50 173 LEU A N 1
ATOM 1386 C CA . LEU A 1 173 ? -29.729 6.741 53.540 1.00 93.50 173 LEU A CA 1
ATOM 1387 C C . LEU A 1 173 ? -30.403 8.102 53.713 1.00 93.50 173 LEU A C 1
ATOM 1389 O O . LEU A 1 173 ? -30.497 8.582 54.840 1.00 93.50 173 LEU A O 1
ATOM 1393 N N . ASP A 1 174 ? -30.942 8.683 52.643 1.00 94.38 174 ASP A N 1
ATOM 1394 C CA . ASP A 1 174 ? -31.666 9.954 52.707 1.00 94.38 174 ASP A CA 1
ATOM 1395 C C . ASP A 1 174 ? -32.930 9.841 53.567 1.00 94.38 174 ASP A C 1
ATOM 1397 O O . ASP A 1 174 ? -33.216 10.707 54.398 1.00 94.38 174 ASP A O 1
ATOM 1401 N N . GLN A 1 175 ? -33.672 8.737 53.443 1.00 95.50 175 GLN A N 1
ATOM 1402 C CA . GLN A 1 175 ? -34.820 8.460 54.309 1.00 95.50 175 GLN A CA 1
ATOM 1403 C C . GLN A 1 175 ? -34.418 8.320 55.781 1.00 95.50 175 GLN A C 1
ATOM 1405 O O . GLN A 1 175 ? -35.088 8.875 56.656 1.00 95.50 175 GLN A O 1
ATOM 1410 N N . LEU A 1 176 ? -33.334 7.595 56.071 1.00 95.50 176 LEU A N 1
ATOM 1411 C CA . LEU A 1 176 ? -32.818 7.452 57.433 1.00 95.50 176 LEU A CA 1
ATOM 1412 C C . LEU A 1 176 ? -32.358 8.796 58.003 1.00 95.50 176 LEU A C 1
ATOM 1414 O O . LEU A 1 176 ? -32.725 9.117 59.132 1.00 95.50 176 LEU A O 1
ATOM 1418 N N . ASN A 1 177 ? -31.648 9.608 57.220 1.00 94.81 177 ASN A N 1
ATOM 1419 C CA . ASN A 1 177 ? -31.224 10.950 57.615 1.00 94.81 177 ASN A CA 1
ATOM 1420 C C . ASN A 1 177 ? -32.423 11.854 57.921 1.00 94.81 177 ASN A C 1
ATOM 1422 O O . ASN A 1 177 ? -32.441 12.521 58.953 1.00 94.81 177 ASN A O 1
ATOM 1426 N N . ASN A 1 178 ? -33.470 11.815 57.095 1.00 95.00 178 ASN A N 1
ATOM 1427 C CA . ASN A 1 178 ? -34.703 12.561 57.346 1.00 95.00 178 ASN A CA 1
ATOM 1428 C C . ASN A 1 178 ? -35.409 12.109 58.633 1.00 95.00 178 ASN A C 1
ATOM 1430 O O . ASN A 1 178 ? -35.903 12.937 59.401 1.00 95.00 178 ASN A O 1
ATOM 1434 N N . ARG A 1 179 ? -35.460 10.798 58.898 1.00 95.56 179 ARG A N 1
ATOM 1435 C CA . ARG A 1 179 ? -36.023 10.261 60.148 1.00 95.56 179 ARG A CA 1
ATOM 1436 C C . ARG A 1 179 ? -35.193 10.674 61.360 1.00 95.56 179 ARG A C 1
ATOM 1438 O O . ARG A 1 179 ? -35.775 11.063 62.369 1.00 95.56 179 ARG A O 1
ATOM 1445 N N . LEU A 1 180 ? -33.868 10.623 61.248 1.00 95.06 180 LEU A N 1
ATOM 1446 C CA . LEU A 1 180 ? -32.945 11.041 62.298 1.00 95.06 180 LEU A CA 1
ATOM 1447 C C . LEU A 1 180 ? -33.090 12.539 62.597 1.00 95.06 180 LEU A C 1
ATOM 1449 O O . LEU A 1 180 ? -33.206 12.913 63.757 1.00 95.06 180 LEU A O 1
ATOM 1453 N N . ALA A 1 181 ? -33.177 13.384 61.567 1.00 94.38 181 ALA A N 1
ATOM 1454 C CA . ALA A 1 181 ? -33.396 14.821 61.720 1.00 94.38 181 ALA A CA 1
ATOM 1455 C C . ALA A 1 181 ? -34.718 15.132 62.444 1.00 94.38 181 ALA A C 1
ATOM 1457 O O . ALA A 1 181 ? -34.745 15.944 63.368 1.00 94.38 181 ALA A O 1
ATOM 1458 N N . ARG A 1 182 ? -35.809 14.438 62.084 1.00 94.25 182 ARG A N 1
ATOM 1459 C CA . ARG A 1 182 ? -37.101 14.561 62.784 1.00 94.25 182 ARG A CA 1
ATOM 1460 C C . ARG A 1 182 ? -37.014 14.108 64.241 1.00 94.25 182 ARG A C 1
ATOM 1462 O O . ARG A 1 182 ? -37.557 14.778 65.113 1.00 94.25 182 ARG A O 1
ATOM 1469 N N . ALA A 1 183 ? -36.341 12.988 64.505 1.00 93.25 183 ALA A N 1
ATOM 1470 C CA . ALA A 1 183 ? -36.151 12.483 65.861 1.00 93.25 183 ALA A CA 1
ATOM 1471 C C . ALA A 1 183 ? -35.329 13.462 66.714 1.00 93.25 183 ALA A C 1
ATOM 1473 O O . ALA A 1 183 ? -35.741 13.780 67.825 1.00 93.25 183 ALA A O 1
ATOM 1474 N N . ASN A 1 184 ? -34.232 14.002 66.176 1.00 93.38 184 ASN A N 1
ATOM 1475 C CA . ASN A 1 184 ? -33.409 15.003 66.856 1.00 93.38 184 ASN A CA 1
ATOM 1476 C C . ASN A 1 184 ? -34.203 16.278 67.164 1.00 93.38 184 ASN A C 1
ATOM 1478 O O . ASN A 1 184 ? -34.193 16.730 68.303 1.00 93.38 184 ASN A O 1
ATOM 1482 N N . SER A 1 185 ? -34.969 16.798 66.199 1.00 93.25 185 SER A N 1
ATOM 1483 C CA . SER A 1 185 ? -35.842 17.958 66.421 1.00 93.25 185 SER A CA 1
ATOM 1484 C C . SER A 1 185 ? -36.882 17.703 67.522 1.00 93.25 185 SER A C 1
ATOM 1486 O O . SER A 1 185 ? -37.147 18.572 68.353 1.00 93.25 185 SER A O 1
ATOM 1488 N N . HIS A 1 186 ? -37.446 16.492 67.579 1.00 92.56 186 HIS A N 1
ATOM 1489 C CA . HIS A 1 186 ? -38.369 16.116 68.647 1.00 92.56 186 HIS A CA 1
ATOM 1490 C C . HIS A 1 186 ? -37.681 16.061 70.019 1.00 92.56 186 HIS A C 1
ATOM 1492 O O . HIS A 1 186 ? -38.239 16.543 71.003 1.00 92.56 186 HIS A O 1
ATOM 1498 N N . VAL A 1 187 ? -36.463 15.516 70.091 1.00 92.88 187 VAL A N 1
ATOM 1499 C CA . VAL A 1 187 ? -35.667 15.481 71.326 1.00 92.88 187 VAL A CA 1
ATOM 1500 C C . VAL A 1 187 ? -35.338 16.894 71.805 1.00 92.88 187 VAL A C 1
ATOM 1502 O O . VAL A 1 187 ? -35.555 17.186 72.979 1.00 92.88 187 VAL A O 1
ATOM 1505 N N . GLU A 1 188 ? -34.888 17.785 70.920 1.00 91.81 188 GLU A N 1
ATOM 1506 C CA . GLU A 1 188 ? -34.619 19.193 71.250 1.00 91.81 188 GLU A CA 1
ATOM 1507 C C . GLU A 1 188 ? -35.864 19.902 71.794 1.00 91.81 188 GLU A C 1
ATOM 1509 O O . GLU A 1 188 ? -35.793 20.589 72.814 1.00 91.81 188 GLU A O 1
ATOM 1514 N N . MET A 1 189 ? -37.027 19.682 71.171 1.00 89.88 189 MET A N 1
ATOM 1515 C CA . MET A 1 189 ? -38.299 20.229 71.646 1.00 89.88 189 MET A CA 1
ATOM 1516 C C . MET A 1 189 ? -38.652 19.718 73.051 1.00 89.88 189 MET A C 1
ATOM 1518 O O . MET A 1 189 ? -39.016 20.507 73.925 1.00 89.88 189 MET A O 1
ATOM 1522 N N . CYS A 1 190 ? -38.517 18.411 73.292 1.00 87.19 190 CYS A N 1
ATOM 1523 C CA . CYS A 1 190 ? -38.761 17.808 74.600 1.00 87.19 190 CYS A CA 1
ATOM 1524 C C . CYS A 1 190 ? -37.802 18.353 75.667 1.00 87.19 190 CYS A C 1
ATOM 1526 O O . CYS A 1 190 ? -38.250 18.700 76.761 1.00 87.19 190 CYS A O 1
ATOM 1528 N N . TYR A 1 191 ? -36.511 18.486 75.352 1.00 88.94 191 TYR A N 1
ATOM 1529 C CA . TYR A 1 191 ? -35.526 19.093 76.251 1.00 88.94 191 TYR A CA 1
ATOM 1530 C C . TYR A 1 191 ? -35.876 20.544 76.580 1.00 88.94 191 TYR A C 1
ATOM 1532 O O . TYR A 1 191 ? -35.926 20.894 77.758 1.00 88.94 191 TYR A O 1
ATOM 1540 N N . GLY A 1 192 ? -36.202 21.363 75.576 1.00 85.56 192 GLY A N 1
ATOM 1541 C CA . GLY A 1 192 ? -36.625 22.747 75.792 1.00 85.56 192 GLY A CA 1
ATOM 1542 C C . GLY A 1 192 ? -37.880 22.847 76.664 1.00 85.56 192 GLY A C 1
ATOM 1543 O O . GLY A 1 192 ? -37.951 23.676 77.572 1.00 85.56 192 GLY A O 1
ATOM 1544 N N . TYR A 1 193 ? -38.855 21.956 76.461 1.00 82.44 193 TYR A N 1
ATOM 1545 C CA . TYR A 1 193 ? -40.059 21.894 77.289 1.00 82.44 193 TYR A CA 1
ATOM 1546 C C . TYR A 1 193 ? -39.751 21.501 78.742 1.00 82.44 193 TYR A C 1
ATOM 1548 O O . TYR A 1 193 ? -40.301 22.096 79.674 1.00 82.44 193 TYR A O 1
ATOM 1556 N N . ILE A 1 194 ? -38.867 20.523 78.960 1.00 84.19 194 ILE A N 1
ATOM 1557 C CA . ILE A 1 194 ? -38.417 20.123 80.301 1.00 84.19 194 ILE A CA 1
ATOM 1558 C C . ILE A 1 194 ? -37.692 21.287 80.981 1.00 84.19 194 ILE A C 1
ATOM 1560 O O . ILE A 1 194 ? -38.000 21.617 82.124 1.00 84.19 194 ILE A O 1
ATOM 1564 N N . GLU A 1 195 ? -36.780 21.953 80.278 1.00 83.69 195 GLU A N 1
ATOM 1565 C CA . GLU A 1 195 ? -36.006 23.067 80.817 1.00 83.69 195 GLU A CA 1
ATOM 1566 C C . GLU A 1 195 ? -36.905 24.248 81.222 1.00 83.69 195 GLU A C 1
ATOM 1568 O O . GLU A 1 195 ? -36.772 24.780 82.327 1.00 83.69 195 GLU A O 1
ATOM 1573 N N . LEU A 1 196 ? -37.891 24.597 80.388 1.00 81.56 196 LEU A N 1
ATOM 1574 C CA . LEU A 1 196 ? -38.931 25.581 80.712 1.00 81.56 196 LEU A CA 1
ATOM 1575 C C . LEU A 1 196 ? -39.778 25.155 81.917 1.00 81.56 196 LEU A C 1
ATOM 1577 O O . LEU A 1 196 ? -40.096 25.982 82.772 1.00 81.56 196 LEU A O 1
ATOM 1581 N N . SER A 1 197 ? -40.128 23.869 82.005 1.00 78.56 197 SER A N 1
ATOM 1582 C CA . SER A 1 197 ? -40.924 23.317 83.109 1.00 78.56 197 SER A CA 1
ATOM 1583 C C . SER A 1 197 ? -40.187 23.383 84.449 1.00 78.56 197 SER A C 1
ATOM 1585 O O . SER A 1 197 ? -40.825 23.595 85.480 1.00 78.56 197 SER A O 1
ATOM 1587 N N . ILE A 1 198 ? -38.860 23.225 84.435 1.00 83.31 198 ILE A N 1
ATOM 1588 C CA . ILE A 1 198 ? -38.002 23.335 85.621 1.00 83.31 198 ILE A CA 1
ATOM 1589 C C . ILE A 1 198 ? -37.776 24.808 85.990 1.00 83.31 198 ILE A C 1
ATOM 1591 O O . ILE A 1 198 ? -37.924 25.171 87.155 1.00 83.31 198 ILE A O 1
ATOM 1595 N N . LYS A 1 199 ? -37.442 25.668 85.017 1.00 83.50 199 LYS A N 1
ATOM 1596 C CA . LYS A 1 199 ? -37.116 27.084 85.267 1.00 83.50 199 LYS A CA 1
ATOM 1597 C C . LYS A 1 199 ? -38.341 27.948 85.602 1.00 83.50 199 LYS A C 1
ATOM 1599 O O . LYS A 1 199 ? -38.213 28.887 86.382 1.00 83.50 199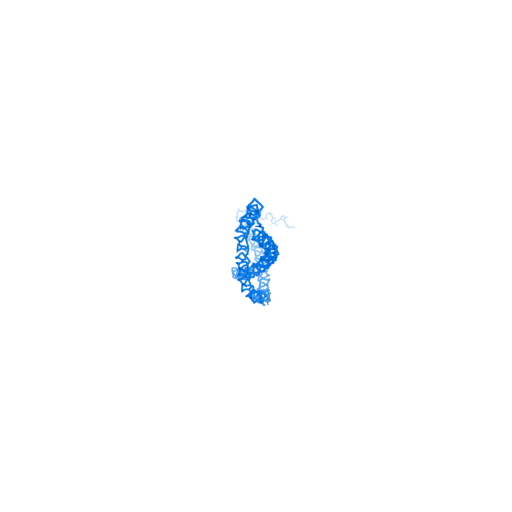 LYS A O 1
ATOM 1604 N N . TYR A 1 200 ? -39.522 27.643 85.050 1.00 81.44 200 TYR A N 1
ATOM 1605 C CA . TYR A 1 200 ? -40.725 28.488 85.165 1.00 81.44 200 TYR A CA 1
ATOM 1606 C C . TYR A 1 200 ? -42.020 27.695 85.454 1.00 81.44 200 TYR A C 1
ATOM 1608 O O . TYR A 1 200 ? -42.985 27.747 84.681 1.00 81.44 200 TYR A O 1
ATOM 1616 N N . PRO A 1 201 ? -42.122 26.997 86.598 1.00 75.06 201 PRO A N 1
ATOM 1617 C CA . PRO A 1 201 ? -43.243 26.093 86.883 1.00 75.06 201 PRO A CA 1
ATOM 1618 C C . PRO A 1 201 ? -44.613 26.795 86.998 1.00 75.06 201 PRO A C 1
ATOM 1620 O O . PRO A 1 201 ? -45.648 26.196 86.692 1.00 75.06 201 PRO A O 1
ATOM 1623 N N . ALA A 1 202 ? -44.650 28.069 87.410 1.00 69.44 202 ALA A N 1
ATOM 1624 C CA . ALA A 1 202 ? -45.891 28.842 87.539 1.00 69.44 202 ALA A CA 1
ATOM 1625 C C . ALA A 1 202 ? -46.462 29.300 86.180 1.00 69.44 202 ALA A C 1
ATOM 1627 O O . ALA A 1 202 ? -47.673 29.231 85.970 1.00 69.44 202 ALA A O 1
ATOM 1628 N N . ALA A 1 203 ? -45.600 29.697 85.236 1.00 65.12 203 ALA A N 1
ATOM 1629 C CA . ALA A 1 203 ? -46.005 30.137 83.898 1.00 65.12 203 ALA A CA 1
ATOM 1630 C C . ALA A 1 203 ? -46.593 28.981 83.067 1.00 65.12 203 ALA A C 1
ATOM 1632 O O . ALA A 1 203 ? -47.598 29.146 82.373 1.00 65.12 203 ALA A O 1
ATOM 1633 N N . LEU A 1 204 ? -46.037 27.773 83.213 1.00 63.62 204 LEU A N 1
ATOM 1634 C CA . LEU A 1 204 ? -46.520 26.576 82.519 1.00 63.62 204 LEU A CA 1
ATOM 1635 C C . LEU A 1 204 ? -47.927 26.137 82.976 1.00 63.62 204 LEU A C 1
ATOM 1637 O O . LEU A 1 204 ? -48.721 25.642 82.173 1.00 63.62 204 LEU A O 1
ATOM 1641 N N . LYS A 1 205 ? -48.260 26.334 84.263 1.00 63.91 205 LYS A N 1
ATOM 1642 C CA . LYS A 1 205 ? -49.602 26.065 84.820 1.00 63.91 205 LYS A CA 1
ATOM 1643 C C . LYS A 1 205 ? -50.673 26.986 84.235 1.00 63.91 205 LYS A C 1
ATOM 1645 O O . LYS A 1 205 ? -51.809 26.547 84.068 1.00 63.91 205 LYS A O 1
ATOM 1650 N N . ILE A 1 206 ? -50.317 28.232 83.928 1.00 61.97 206 ILE A N 1
ATOM 1651 C CA . ILE A 1 206 ? -51.217 29.202 83.295 1.00 61.97 206 ILE A CA 1
ATOM 1652 C C . ILE A 1 206 ? -51.390 28.846 81.813 1.00 61.97 206 ILE A C 1
ATOM 1654 O O . ILE A 1 206 ? -52.522 28.702 81.363 1.00 61.97 206 ILE A O 1
ATOM 1658 N N . ALA A 1 207 ? -50.302 28.572 81.084 1.00 61.84 207 ALA A N 1
ATOM 1659 C CA . ALA A 1 207 ? -50.357 28.190 79.668 1.00 61.84 207 ALA A CA 1
ATOM 1660 C C . ALA A 1 207 ? -51.200 26.921 79.408 1.00 61.84 207 ALA A C 1
ATOM 1662 O O . ALA A 1 207 ? -52.011 26.892 78.485 1.00 61.84 207 ALA A O 1
ATOM 1663 N N . LYS A 1 208 ? -51.098 25.892 80.265 1.00 62.91 208 LYS A N 1
ATOM 1664 C CA . LYS A 1 208 ? -51.952 24.687 80.181 1.00 62.91 208 LYS A CA 1
ATOM 1665 C C . LYS A 1 208 ? -53.434 24.941 80.484 1.00 62.91 208 LYS A C 1
ATOM 1667 O O . LYS A 1 208 ? -54.268 24.137 80.081 1.00 62.91 208 LYS A O 1
ATOM 1672 N N . LYS A 1 209 ? -53.762 26.011 81.214 1.00 60.31 209 LYS A N 1
ATOM 1673 C CA . LYS A 1 209 ? -55.144 26.409 81.533 1.00 60.31 209 LYS A CA 1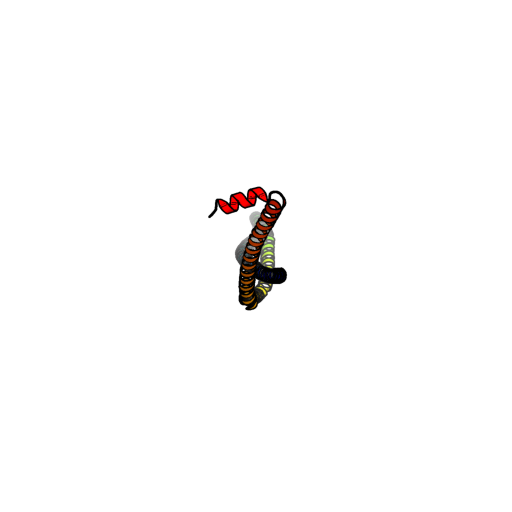
ATOM 1674 C C . LYS A 1 209 ? -55.808 27.207 80.407 1.00 60.31 209 LYS A C 1
ATOM 1676 O O . LYS A 1 209 ? -57.027 27.254 80.379 1.00 60.31 209 LYS A O 1
ATOM 1681 N N . VAL A 1 210 ? -55.016 27.816 79.522 1.00 56.22 210 VAL A N 1
ATOM 1682 C CA . VAL A 1 210 ? -55.479 28.661 78.404 1.00 56.22 210 VAL A CA 1
ATOM 1683 C C . VAL A 1 210 ? -55.646 27.865 77.096 1.00 56.22 210 VAL A C 1
ATOM 1685 O O . VAL A 1 210 ? -56.404 28.280 76.234 1.00 56.22 210 VAL A O 1
ATOM 1688 N N . ASN A 1 211 ? -54.985 26.707 76.955 1.00 52.69 211 ASN A N 1
ATOM 1689 C CA . ASN A 1 211 ? -55.064 25.830 75.770 1.00 52.69 211 ASN A CA 1
ATOM 1690 C C . ASN A 1 211 ? -56.095 24.678 75.892 1.00 52.69 211 ASN A C 1
ATOM 1692 O O . ASN A 1 211 ? -55.991 23.680 75.177 1.00 52.69 211 ASN A O 1
ATOM 1696 N N . LYS A 1 212 ? -57.053 24.786 76.820 1.00 43.53 212 LYS A N 1
ATOM 1697 C CA . LYS A 1 212 ? -58.265 23.950 76.885 1.00 43.53 212 LYS A CA 1
ATOM 1698 C C . LYS A 1 212 ? -59.453 24.777 76.428 1.00 43.53 212 LYS A C 1
ATOM 1700 O O . LYS A 1 212 ? -60.326 24.184 75.766 1.00 43.53 212 LYS A O 1
#

pLDDT: mean 92.54, std 8.89, range [43.53, 98.44]

Secondary structure (DSSP, 8-state):
-HHHHHHHHHHHHHHHHHHHHHHHHHHHHHHHHHHHHHHHHHHHHHHHHHHHHHHHHHHHHHHHHHHHHHHHHHHHHHHH---HHHHHHHHHHHHHHHHHHHHHHHHHHHHHHHHHHHHHHHHHHHHHHHHHHHHHHHHHHHHHHHHT-HHHHHHHHHHHHHHHHHHHHHHHHHHHHHHHHHHHHHHHHHHHHHHHHHH-HHHHHHHHHH--

Foldseek 3Di:
DVVLVVLLVVLVVVLVVLVVVLVVLVVVLVVLVVVLVVLVVLLVVLVVLLVVLVVVLVVLVVVLVVLVVLLVVLVVVLVPDPDPVSNVVSVVSSVVSVVVSVVSVVVSVVSVVSSVVSVVVSVVSVVVNVCSVVVSVVSVVVSVCSVPPVVSVVSVVSSVVSVVVVVVVVVVVVVVVVVVVVVVVVVVVVVVVVVCCVVPVPVVVVVVVVVD